Protein AF-A0A1F4TCZ3-F1 (afdb_monomer_lite)

Foldseek 3Di:
DVVVVCVVPVCVVVVVVVVVVVVVVVVVVLLVVLVVLLVVFFPDDDQFKTKGWLVSLVPDDPSSNLSSVQVRQCSNVVHCPQVDPVQSVVLVVCSPPQAWDWDAGPPQWIWIDHNTMIMIGSPPPPLPQQPKDKDWADEQDKDQDPSQRKIKGKYKDDDDDPDDALQKDKFQPVLADPTKMKTWDDPPAWAAFAPHPDIDHPVVVCVVVVPDPSVNRSFIFIDGPPHTQDRGSHTGGNSGDDDVPRRIMMMMGMD

Structure (mmCIF, N/CA/C/O backbone):
data_AF-A0A1F4TCZ3-F1
#
_entry.id   AF-A0A1F4TCZ3-F1
#
loop_
_atom_site.group_PDB
_atom_site.id
_atom_site.type_symbol
_atom_site.label_atom_id
_atom_site.label_alt_id
_atom_site.label_comp_id
_atom_site.label_asym_id
_atom_site.label_entity_id
_atom_site.label_seq_id
_atom_site.pdbx_PDB_ins_code
_atom_site.Cartn_x
_atom_site.Cartn_y
_atom_site.Cartn_z
_atom_site.occupancy
_atom_site.B_iso_or_equiv
_atom_site.auth_seq_id
_atom_site.auth_comp_id
_atom_site.auth_asym_id
_atom_site.auth_atom_id
_atom_site.pdbx_PDB_model_num
ATOM 1 N N . MET A 1 1 ? -12.971 -13.597 46.143 1.00 60.34 1 MET A N 1
ATOM 2 C CA . MET A 1 1 ? -12.362 -12.249 46.050 1.00 60.34 1 MET A CA 1
ATOM 3 C C . MET A 1 1 ? -13.100 -11.175 46.856 1.00 60.34 1 MET A C 1
ATOM 5 O O . MET A 1 1 ? -12.471 -10.591 47.723 1.00 60.34 1 MET A O 1
ATOM 9 N N . ILE A 1 2 ? -14.407 -10.924 46.668 1.00 61.09 2 ILE A N 1
ATOM 10 C CA . ILE A 1 2 ? -15.140 -9.857 47.406 1.00 61.09 2 ILE A CA 1
ATOM 11 C C . ILE A 1 2 ? -15.041 -9.941 48.953 1.00 61.09 2 ILE A C 1
ATOM 13 O O . ILE A 1 2 ? -14.889 -8.894 49.581 1.00 61.09 2 ILE A O 1
ATOM 17 N N . PRO A 1 3 ? -15.073 -11.127 49.600 1.00 62.16 3 PRO A N 1
ATOM 18 C CA . PRO A 1 3 ? -14.931 -11.216 51.059 1.00 62.16 3 PRO A CA 1
ATOM 19 C C . PRO A 1 3 ? -13.553 -10.775 51.577 1.00 62.16 3 PRO A C 1
ATOM 21 O O . PRO A 1 3 ? -13.469 -10.200 52.654 1.00 62.16 3 PRO A O 1
ATOM 24 N N . GLN A 1 4 ? -12.488 -10.997 50.799 1.00 63.00 4 GLN A N 1
ATOM 25 C CA . GLN A 1 4 ? -11.114 -10.639 51.176 1.00 63.00 4 GLN A CA 1
ATOM 26 C C . GLN A 1 4 ? -10.847 -9.132 51.036 1.00 63.00 4 GLN A C 1
ATOM 28 O O . GLN A 1 4 ? -10.070 -8.573 51.799 1.00 63.00 4 GLN A O 1
ATOM 33 N N . LEU A 1 5 ? -11.534 -8.447 50.116 1.00 59.50 5 LEU A N 1
ATOM 34 C CA . LEU A 1 5 ? -11.394 -6.999 49.905 1.00 59.50 5 LEU A CA 1
ATOM 35 C C . LEU A 1 5 ? -12.013 -6.157 51.036 1.00 59.50 5 LEU A C 1
ATOM 37 O O . LEU A 1 5 ? -11.524 -5.070 51.332 1.00 59.50 5 LEU A O 1
ATOM 41 N N . LYS A 1 6 ? -13.036 -6.678 51.728 1.00 58.66 6 LYS A N 1
ATOM 42 C CA . LYS A 1 6 ? -13.630 -6.027 52.912 1.00 58.66 6 LYS A CA 1
ATOM 43 C C . LYS A 1 6 ? -12.669 -5.903 54.100 1.00 58.66 6 LYS A C 1
ATOM 45 O O . LYS A 1 6 ? -12.937 -5.111 54.995 1.00 58.66 6 LYS A O 1
ATOM 50 N N . ILE A 1 7 ? -11.579 -6.674 54.108 1.00 64.62 7 ILE A N 1
ATOM 51 C CA . ILE A 1 7 ? -10.542 -6.626 55.149 1.00 64.62 7 ILE A CA 1
ATOM 52 C C . ILE A 1 7 ? -9.748 -5.308 55.063 1.00 64.62 7 ILE A C 1
ATOM 54 O O . ILE A 1 7 ? -9.279 -4.814 56.081 1.00 64.62 7 ILE A O 1
ATOM 58 N N . TYR A 1 8 ? -9.645 -4.709 53.870 1.00 62.84 8 TYR A N 1
ATOM 59 C CA . TYR A 1 8 ? -8.894 -3.469 53.637 1.00 62.84 8 TYR A CA 1
ATOM 60 C C . TYR A 1 8 ? -9.752 -2.201 53.757 1.00 62.84 8 TYR A C 1
ATOM 62 O O . TYR A 1 8 ? -9.237 -1.153 54.135 1.00 62.84 8 TYR A O 1
ATOM 70 N N . ASN A 1 9 ? -11.051 -2.274 53.441 1.00 69.94 9 ASN A N 1
ATOM 71 C CA . ASN A 1 9 ? -11.993 -1.171 53.635 1.00 69.94 9 ASN A CA 1
ATOM 72 C C . ASN A 1 9 ? -13.436 -1.701 53.732 1.00 69.94 9 ASN A C 1
ATOM 74 O O . ASN A 1 9 ? -13.933 -2.355 52.811 1.00 69.94 9 ASN A O 1
ATOM 78 N N . LEU A 1 10 ? -14.130 -1.392 54.831 1.00 71.50 10 LEU A N 1
ATOM 79 C CA . LEU A 1 10 ? -15.519 -1.816 55.057 1.00 71.50 10 LEU A CA 1
ATOM 80 C C . LEU A 1 10 ? -16.493 -1.212 54.027 1.00 71.50 10 LEU A C 1
ATOM 82 O O . LEU A 1 10 ? -17.471 -1.867 53.660 1.00 71.50 10 LEU A O 1
ATOM 86 N N . ASN A 1 11 ? -16.165 -0.035 53.482 1.00 80.25 11 ASN A N 1
ATOM 87 C CA . ASN A 1 11 ? -16.969 0.705 52.504 1.00 80.25 11 ASN A CA 1
ATOM 88 C C . ASN A 1 11 ? -16.573 0.406 51.050 1.00 80.25 11 ASN A C 1
ATOM 90 O O . ASN A 1 11 ? -17.028 1.080 50.130 1.00 80.25 11 ASN A O 1
ATOM 94 N N . ILE A 1 12 ? -15.745 -0.617 50.799 1.00 82.38 12 ILE A N 1
ATOM 95 C CA . ILE A 1 12 ? -15.217 -0.900 49.455 1.00 82.38 12 ILE A CA 1
ATOM 96 C C . ILE A 1 12 ? -16.312 -1.103 48.401 1.00 82.38 12 ILE A C 1
ATOM 98 O O . ILE A 1 12 ? -16.133 -0.727 47.249 1.00 82.38 12 ILE A O 1
ATOM 102 N N . LYS A 1 13 ? -17.471 -1.648 48.791 1.00 81.69 13 LYS A N 1
ATOM 103 C CA . LYS A 1 13 ? -18.620 -1.798 47.885 1.00 81.69 13 LYS A CA 1
ATOM 104 C C . LYS A 1 13 ? -19.179 -0.451 47.432 1.00 81.69 13 LYS A C 1
ATOM 106 O O . LYS A 1 13 ? -19.519 -0.309 46.265 1.00 81.69 13 LYS A O 1
ATOM 111 N N . GLU A 1 14 ? -19.277 0.504 48.348 1.00 84.19 14 GLU A N 1
ATOM 112 C CA . GLU A 1 14 ? -19.827 1.831 48.083 1.00 84.19 14 GLU A CA 1
ATOM 113 C C . GLU A 1 14 ? -18.852 2.672 47.257 1.00 84.19 14 GLU A C 1
ATOM 115 O O . GLU A 1 14 ? -19.263 3.276 46.276 1.00 84.19 14 GLU A O 1
ATOM 120 N N . ILE A 1 15 ? -17.549 2.595 47.553 1.00 85.06 15 ILE A N 1
ATOM 121 C CA . ILE A 1 15 ? -16.495 3.243 46.752 1.00 85.06 15 ILE A CA 1
ATOM 122 C C . ILE A 1 15 ? -16.477 2.692 45.322 1.00 85.06 15 ILE A C 1
ATOM 124 O O . ILE A 1 15 ? -16.396 3.458 44.363 1.00 85.06 15 ILE A O 1
ATOM 128 N N . ILE A 1 16 ? -16.574 1.367 45.161 1.00 88.56 16 ILE A N 1
ATOM 129 C CA . ILE A 1 16 ? -16.667 0.740 43.837 1.00 88.56 16 ILE A CA 1
ATOM 130 C C . ILE A 1 16 ? -17.931 1.216 43.118 1.00 88.56 16 ILE A C 1
ATOM 132 O O . ILE A 1 16 ? -17.845 1.584 41.953 1.00 88.56 16 ILE A O 1
ATOM 136 N N . LEU A 1 17 ? -19.084 1.250 43.795 1.00 86.81 17 LEU A N 1
ATOM 137 C CA . LEU A 1 17 ? -20.334 1.709 43.188 1.00 86.81 17 LEU A CA 1
ATOM 138 C C . LEU A 1 17 ? -20.254 3.179 42.752 1.00 86.81 17 LEU A C 1
ATOM 140 O O . LEU A 1 17 ? -20.606 3.487 41.620 1.00 86.81 17 LEU A O 1
ATOM 144 N N . GLN A 1 18 ? -19.742 4.067 43.606 1.00 88.44 18 GLN A N 1
ATOM 145 C CA . GLN A 1 18 ? -19.538 5.482 43.281 1.00 88.44 18 GLN A CA 1
ATOM 146 C C . GLN A 1 18 ? -18.582 5.658 42.100 1.00 88.44 18 GLN A C 1
ATOM 148 O O . GLN A 1 18 ? -18.850 6.445 41.198 1.00 88.44 18 GLN A O 1
ATOM 153 N N . THR A 1 19 ? -17.500 4.879 42.067 1.00 90.69 19 THR A N 1
ATOM 154 C CA . THR A 1 19 ? -16.533 4.906 40.964 1.00 90.69 19 THR A CA 1
ATOM 155 C C . THR A 1 19 ? -17.164 4.402 39.667 1.00 90.69 19 THR A C 1
ATOM 157 O O . THR A 1 19 ? -16.940 4.990 38.617 1.00 90.69 19 THR A O 1
ATOM 160 N N . ILE A 1 20 ? -17.985 3.347 39.722 1.00 91.00 20 ILE A N 1
ATOM 161 C CA . ILE A 1 20 ? -18.741 2.864 38.559 1.00 91.00 20 ILE A CA 1
ATOM 162 C C . ILE A 1 20 ? -19.677 3.958 38.045 1.00 91.00 20 ILE A C 1
ATOM 164 O O . ILE A 1 20 ? -19.702 4.189 36.841 1.00 91.00 20 ILE A O 1
ATOM 168 N N . LEU A 1 21 ? -20.417 4.637 38.927 1.00 89.31 21 LEU A N 1
ATOM 169 C CA . LEU A 1 21 ? -21.339 5.708 38.537 1.00 89.31 21 LEU A CA 1
ATOM 170 C C . LEU A 1 21 ? -20.598 6.864 37.852 1.00 89.31 21 LEU A C 1
ATOM 172 O O . LEU A 1 21 ? -20.939 7.199 36.722 1.00 89.31 21 LEU A O 1
ATOM 176 N N . LEU A 1 22 ? -19.531 7.377 38.474 1.00 90.44 22 LEU A N 1
ATOM 177 C CA . LEU A 1 22 ? -18.698 8.445 37.906 1.00 90.44 22 LEU A CA 1
ATOM 178 C C . LEU A 1 22 ? -18.124 8.056 36.535 1.00 90.44 22 LEU A C 1
ATOM 180 O O . LEU A 1 22 ? -18.284 8.782 35.561 1.00 90.44 22 LEU A O 1
ATOM 184 N N . LEU A 1 23 ? -17.526 6.865 36.427 1.00 91.44 23 LEU A N 1
ATOM 185 C CA . LEU A 1 23 ? -16.961 6.388 35.161 1.00 91.44 23 LEU A CA 1
ATOM 186 C C . LEU A 1 23 ? -18.026 6.143 34.087 1.00 91.44 23 LEU A C 1
ATOM 188 O O . LEU A 1 23 ? -17.718 6.209 32.899 1.00 91.44 23 LEU A O 1
ATOM 192 N N . THR A 1 24 ? -19.258 5.816 34.481 1.00 88.81 24 THR A N 1
ATOM 193 C CA . THR A 1 24 ? -20.367 5.631 33.538 1.00 88.81 24 THR A CA 1
ATOM 194 C C . THR A 1 24 ? -20.798 6.972 32.953 1.00 88.81 24 THR A C 1
ATOM 196 O O . THR A 1 24 ? -20.963 7.067 31.740 1.00 88.81 24 THR A O 1
ATOM 199 N N . GLU A 1 25 ? -20.928 8.008 33.785 1.00 89.25 25 GLU A N 1
ATOM 200 C CA . GLU A 1 25 ? -21.251 9.370 33.339 1.00 89.25 25 GLU A CA 1
ATOM 201 C C . GLU A 1 25 ? -20.161 9.934 32.416 1.00 89.25 25 GLU A C 1
ATOM 203 O O . GLU A 1 25 ? -20.464 10.400 31.314 1.00 89.25 25 GLU A O 1
ATOM 208 N N . ASP A 1 26 ? -18.891 9.800 32.811 1.00 91.25 26 ASP A N 1
ATOM 209 C CA . ASP A 1 26 ? -17.745 10.238 32.007 1.00 91.25 26 ASP A CA 1
ATOM 210 C C . ASP A 1 26 ? -17.677 9.504 30.658 1.00 91.25 26 ASP A C 1
ATOM 212 O O . ASP A 1 26 ? -17.454 10.120 29.611 1.00 91.25 26 ASP A O 1
ATOM 216 N N . ASN A 1 27 ? -17.895 8.182 30.653 1.00 88.75 27 ASN A N 1
ATOM 217 C CA . ASN A 1 27 ? -17.901 7.405 29.414 1.00 88.75 27 ASN A CA 1
ATOM 218 C C . ASN A 1 27 ? -19.043 7.822 28.490 1.00 88.75 27 ASN A C 1
ATOM 220 O O . ASN A 1 27 ? -18.803 7.978 27.296 1.00 88.75 27 ASN A O 1
ATOM 224 N N . LEU A 1 28 ? -20.249 8.046 29.019 1.00 89.81 28 LEU A N 1
ATOM 225 C CA . LEU A 1 28 ? -21.394 8.459 28.209 1.00 89.81 28 LEU A CA 1
ATOM 226 C C . LEU A 1 28 ? -21.129 9.802 27.517 1.00 89.81 28 LEU A C 1
ATOM 228 O O . LEU A 1 28 ? -21.457 9.989 26.345 1.00 89.81 28 LEU A O 1
ATOM 232 N N . TYR A 1 29 ? -20.496 10.740 28.224 1.00 91.62 29 TYR A N 1
ATOM 233 C CA . TYR A 1 29 ? -20.083 12.011 27.640 1.00 91.62 29 TYR A CA 1
ATOM 234 C C . TYR A 1 29 ? -19.089 11.818 26.482 1.00 91.62 29 TYR A C 1
ATOM 236 O O . TYR A 1 29 ? -19.276 12.390 25.404 1.00 91.62 29 TYR A O 1
ATOM 244 N N . LEU A 1 30 ? -18.064 10.980 26.673 1.00 91.88 30 LEU A N 1
ATOM 245 C CA . LEU A 1 30 ? -17.070 10.680 25.637 1.00 91.88 30 LEU A CA 1
ATOM 246 C C . LEU A 1 30 ? -17.676 9.942 24.436 1.00 91.88 30 LEU A C 1
ATOM 248 O O . LEU A 1 30 ? -17.313 10.241 23.299 1.00 91.88 30 LEU A O 1
ATOM 252 N N . GLU A 1 31 ? -18.610 9.019 24.666 1.00 89.81 31 GLU A N 1
ATOM 253 C CA . GLU A 1 31 ? -19.338 8.308 23.610 1.00 89.81 31 GLU A CA 1
ATOM 254 C C . GLU A 1 31 ? -20.180 9.266 22.765 1.00 89.81 31 GLU A C 1
ATOM 256 O O . GLU A 1 31 ? -20.140 9.195 21.537 1.00 89.81 31 GLU A O 1
ATOM 261 N N . ASN A 1 32 ? -20.867 10.224 23.393 1.00 92.50 32 ASN A N 1
ATOM 262 C CA . ASN A 1 32 ? -21.643 11.235 22.675 1.00 92.50 32 ASN A CA 1
ATOM 263 C C . ASN A 1 32 ? -20.751 12.140 21.814 1.00 92.50 32 ASN A C 1
ATOM 265 O O . ASN A 1 32 ? -21.035 12.349 20.633 1.00 92.50 32 ASN A O 1
ATOM 269 N N . GLN A 1 33 ? -19.633 12.628 22.363 1.00 93.69 33 GLN A N 1
ATOM 270 C CA . GLN A 1 33 ? -18.669 13.405 21.577 1.00 93.69 33 GLN A CA 1
ATOM 271 C C . GLN A 1 33 ? -18.083 12.596 20.418 1.00 93.69 33 GLN A C 1
ATOM 273 O O . GLN A 1 33 ? -17.910 13.111 19.309 1.00 93.69 33 GLN A O 1
ATOM 278 N N . ALA A 1 34 ? -17.777 11.322 20.662 1.00 92.88 34 ALA A N 1
ATOM 279 C CA . ALA A 1 34 ? -17.266 10.436 19.635 1.00 92.88 34 ALA A CA 1
ATOM 280 C C . ALA A 1 34 ? -18.295 10.191 18.535 1.00 92.88 34 ALA A C 1
ATOM 282 O O . ALA A 1 34 ? -17.911 10.229 17.374 1.00 92.88 34 ALA A O 1
ATOM 283 N N . ALA A 1 35 ? -19.580 10.042 18.859 1.00 93.56 35 ALA A N 1
ATOM 284 C CA . ALA A 1 35 ? -20.638 9.888 17.867 1.00 93.56 35 ALA A CA 1
ATOM 285 C C . ALA A 1 35 ? -20.770 11.122 16.958 1.00 93.56 35 ALA A C 1
ATOM 287 O O . ALA A 1 35 ? -20.925 10.995 15.740 1.00 93.56 35 ALA A O 1
ATOM 288 N N . GLU A 1 36 ? -20.645 12.330 17.512 1.00 94.56 36 GLU A N 1
ATOM 289 C CA . GLU A 1 36 ? -20.606 13.555 16.707 1.00 94.56 36 GLU A CA 1
ATOM 290 C C . GLU A 1 36 ? -19.371 13.618 15.803 1.00 94.56 36 GLU A C 1
ATOM 292 O O . GLU A 1 36 ? -19.469 13.990 14.630 1.00 94.56 36 GLU A O 1
ATOM 297 N N . ALA A 1 37 ? -18.201 13.261 16.336 1.00 95.06 37 ALA A N 1
ATOM 298 C CA . ALA A 1 37 ? -16.959 13.221 15.575 1.00 95.06 37 ALA A CA 1
ATOM 299 C C . ALA A 1 37 ? -17.000 12.143 14.481 1.00 95.06 37 ALA A C 1
ATOM 301 O O . ALA A 1 37 ? -16.573 12.395 13.355 1.00 95.06 37 ALA A O 1
ATOM 302 N N . PHE A 1 38 ? -17.582 10.983 14.783 1.00 95.25 38 PHE A N 1
ATOM 303 C CA . PHE A 1 38 ? -17.768 9.854 13.881 1.00 95.25 38 PHE A CA 1
ATOM 304 C C . PHE A 1 38 ? -18.497 10.291 12.609 1.00 95.25 38 PHE A C 1
ATOM 306 O O . PHE A 1 38 ? -17.986 10.123 11.503 1.00 95.25 38 PHE A O 1
ATOM 313 N N . ASN A 1 39 ? -19.624 10.987 12.762 1.00 93.81 39 ASN A N 1
ATOM 314 C CA . ASN A 1 39 ? -20.395 11.509 11.632 1.00 93.81 39 ASN A CA 1
ATOM 315 C C . ASN A 1 39 ? -19.614 12.515 10.765 1.00 93.81 39 ASN A C 1
ATOM 317 O O . ASN A 1 39 ? -19.909 12.660 9.582 1.00 93.81 39 ASN A O 1
ATOM 321 N N . LYS A 1 40 ? -18.620 13.214 11.329 1.00 93.62 40 LYS A N 1
ATOM 322 C CA . LYS A 1 40 ? -17.782 14.179 10.595 1.00 93.62 40 LYS A CA 1
ATOM 323 C C . LYS A 1 40 ? -16.635 13.507 9.834 1.00 93.62 40 LYS A C 1
ATOM 325 O O . LYS A 1 40 ? -16.214 14.029 8.796 1.00 93.62 40 LYS A O 1
ATOM 330 N N . VAL A 1 41 ? -16.103 12.398 10.356 1.00 95.75 41 VAL A N 1
ATOM 331 C CA . VAL A 1 41 ? -14.959 11.684 9.760 1.00 95.75 41 VAL A CA 1
ATOM 332 C C . VAL A 1 41 ? -15.368 10.616 8.754 1.00 95.75 41 VAL A C 1
ATOM 334 O O . VAL A 1 41 ? -14.580 10.313 7.861 1.00 95.75 41 VAL A O 1
ATOM 337 N N . VAL A 1 42 ? -16.563 10.036 8.888 1.00 95.81 42 VAL A N 1
ATOM 338 C CA . VAL A 1 42 ? -17.045 8.990 7.982 1.00 95.81 42 VAL A CA 1
ATOM 339 C C . VAL A 1 42 ? -17.341 9.585 6.610 1.00 95.81 42 VAL A C 1
ATOM 341 O O . VAL A 1 42 ? -18.172 10.478 6.466 1.00 95.81 42 VAL A O 1
ATOM 344 N N . SER A 1 43 ? -16.672 9.058 5.587 1.00 91.31 43 SER A N 1
ATOM 345 C CA . SER A 1 43 ? -16.918 9.408 4.186 1.00 91.31 43 SER A CA 1
ATOM 346 C C . SER A 1 43 ? -17.928 8.472 3.530 1.00 91.31 43 SER A C 1
ATOM 348 O O . SER A 1 43 ? -18.697 8.892 2.666 1.00 91.31 43 SER A O 1
ATOM 350 N N . ARG A 1 44 ? -17.947 7.198 3.934 1.00 89.44 44 ARG A N 1
ATOM 351 C CA . ARG A 1 44 ? -18.885 6.192 3.429 1.00 89.44 44 ARG A CA 1
ATOM 352 C C . ARG A 1 44 ? -19.156 5.138 4.492 1.00 89.44 44 ARG A C 1
ATOM 354 O O . ARG A 1 44 ? -18.236 4.654 5.138 1.00 89.44 44 ARG A O 1
ATOM 361 N N . GLN A 1 45 ? -20.412 4.723 4.613 1.00 90.38 45 GLN A N 1
ATOM 362 C CA . GLN A 1 45 ? -20.796 3.624 5.493 1.00 90.38 45 GLN A CA 1
ATOM 363 C C . GLN A 1 45 ? -21.922 2.782 4.893 1.00 90.38 45 GLN A C 1
ATOM 365 O O . GLN A 1 45 ? -22.815 3.301 4.223 1.00 90.38 45 GLN A O 1
ATOM 370 N N . ASP A 1 46 ? -21.864 1.481 5.145 1.00 89.12 46 ASP A N 1
ATOM 371 C CA . ASP A 1 46 ? -22.915 0.503 4.895 1.00 89.12 46 ASP A CA 1
ATOM 372 C C . ASP A 1 46 ? -22.897 -0.575 5.995 1.00 89.12 46 ASP A C 1
ATOM 374 O O . ASP A 1 46 ? -22.098 -0.522 6.927 1.00 89.12 46 ASP A O 1
ATOM 378 N N . SER A 1 47 ? -23.789 -1.564 5.903 1.00 85.31 47 SER A N 1
ATOM 379 C CA . SER A 1 47 ? -23.920 -2.624 6.919 1.00 85.31 47 SER A CA 1
ATOM 380 C C . SER A 1 47 ? -22.679 -3.509 7.113 1.00 85.31 47 SER A C 1
ATOM 382 O O . SER A 1 47 ? -22.639 -4.293 8.055 1.00 85.31 47 SER A O 1
ATOM 384 N N . GLN A 1 48 ? -21.702 -3.461 6.205 1.00 86.88 48 GLN A N 1
ATOM 385 C CA . GLN A 1 48 ? -20.513 -4.316 6.228 1.00 86.88 48 GLN A CA 1
ATOM 386 C C . GLN A 1 48 ? -19.210 -3.516 6.261 1.00 86.88 48 GLN A C 1
ATOM 388 O O . GLN A 1 48 ? -18.146 -4.119 6.416 1.00 86.88 48 GLN A O 1
ATOM 393 N N . THR A 1 49 ? -19.268 -2.198 6.062 1.00 92.19 49 THR A N 1
ATOM 394 C CA . THR A 1 49 ? -18.092 -1.354 5.864 1.00 92.19 49 THR A CA 1
ATOM 395 C C . THR A 1 49 ? -18.310 0.054 6.398 1.00 92.19 49 THR A C 1
ATOM 397 O O . THR A 1 49 ? -19.292 0.707 6.060 1.00 92.19 49 THR A O 1
ATOM 400 N N . VAL A 1 50 ? -17.325 0.556 7.137 1.00 95.50 50 VAL A N 1
ATOM 401 C CA . VAL A 1 50 ? -17.202 1.961 7.535 1.00 95.50 50 VAL A CA 1
ATOM 402 C C . VAL A 1 50 ? -15.874 2.492 7.004 1.00 95.50 50 VAL A C 1
ATOM 404 O O . VAL A 1 50 ? -14.819 1.919 7.264 1.00 95.50 50 VAL A O 1
ATOM 407 N N . GLU A 1 51 ? -15.918 3.576 6.240 1.00 94.38 51 GLU A N 1
ATOM 408 C CA . GLU A 1 51 ? -14.764 4.256 5.657 1.00 94.38 51 GLU A CA 1
ATOM 409 C C . GLU A 1 51 ? -14.687 5.682 6.196 1.00 94.38 51 GLU A C 1
ATOM 411 O O . GLU A 1 51 ? -15.661 6.435 6.164 1.00 94.38 51 GLU A O 1
ATOM 416 N N . MET A 1 52 ? -13.517 6.035 6.716 1.00 95.75 52 MET A N 1
ATOM 417 C CA . MET A 1 52 ? -13.239 7.291 7.397 1.00 95.75 52 MET A CA 1
ATOM 418 C C . MET A 1 52 ? -12.089 8.016 6.708 1.00 95.75 52 MET A C 1
ATOM 420 O O . MET A 1 52 ? -11.123 7.397 6.259 1.00 95.75 52 MET A O 1
ATOM 424 N N . GLU A 1 53 ? -12.168 9.341 6.658 1.00 94.56 53 GLU A N 1
ATOM 425 C CA . GLU A 1 53 ? -11.081 10.190 6.177 1.00 94.56 53 GLU A CA 1
ATOM 426 C C . GLU A 1 53 ? -9.971 10.267 7.225 1.00 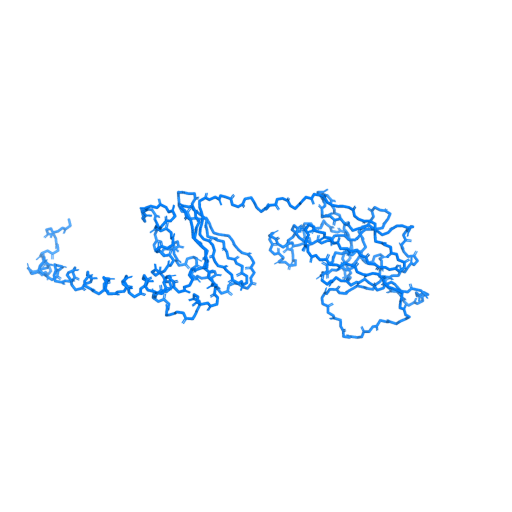94.56 53 GLU A C 1
ATOM 428 O O . GLU A 1 53 ? -10.164 10.800 8.322 1.00 94.56 53 GLU A O 1
ATOM 433 N N . LEU A 1 54 ? -8.782 9.774 6.873 1.00 91.75 54 LEU A N 1
ATOM 434 C CA . LEU A 1 54 ? -7.657 9.679 7.799 1.00 91.75 54 LEU A CA 1
ATOM 435 C C . LEU A 1 54 ? -7.196 11.061 8.275 1.00 91.75 54 LEU A C 1
ATOM 437 O O . LEU A 1 54 ? -6.881 11.231 9.448 1.00 91.75 54 LEU A O 1
ATOM 441 N N . GLY A 1 55 ? -7.218 12.067 7.394 1.00 90.94 55 GLY A N 1
ATOM 442 C CA . GLY A 1 55 ? -6.863 13.445 7.748 1.00 90.94 55 GLY A CA 1
ATOM 443 C C . GLY A 1 55 ? -7.775 14.035 8.828 1.00 90.94 55 GLY A C 1
ATOM 444 O O . GLY A 1 55 ? -7.287 14.633 9.785 1.00 90.94 55 GLY A O 1
ATOM 445 N N . LYS A 1 56 ? -9.092 13.809 8.724 1.00 94.56 56 LYS A N 1
ATOM 446 C CA . LYS A 1 56 ? -10.051 14.265 9.739 1.00 94.56 56 LYS A CA 1
ATOM 447 C C . LYS A 1 56 ? -9.916 13.458 11.026 1.00 94.56 56 LYS A C 1
ATOM 449 O O . LYS A 1 56 ? -9.913 14.047 12.101 1.00 94.56 56 LYS A O 1
ATOM 454 N N . LEU A 1 57 ? -9.741 12.139 10.928 1.00 94.25 57 LEU A N 1
ATOM 455 C CA . LEU A 1 57 ? -9.551 11.267 12.088 1.00 94.25 57 LEU A CA 1
ATOM 456 C C . LEU A 1 57 ? -8.311 11.663 12.904 1.00 94.25 57 LEU A C 1
ATOM 458 O O . LEU A 1 57 ? -8.413 11.824 14.115 1.00 94.25 57 LEU A O 1
ATOM 462 N N . ARG A 1 58 ? -7.170 11.903 12.244 1.00 92.88 58 ARG A N 1
ATOM 463 C CA . ARG A 1 58 ? -5.921 12.335 12.898 1.00 92.88 58 ARG A CA 1
ATOM 464 C C . ARG A 1 58 ? -6.032 13.703 13.576 1.00 92.88 58 ARG A C 1
ATOM 466 O O . ARG A 1 58 ? -5.296 13.967 14.517 1.00 92.88 58 ARG A O 1
ATOM 473 N N . SER A 1 59 ? -6.942 14.564 13.115 1.00 93.31 59 SER A N 1
ATOM 474 C CA . SER A 1 59 ? -7.179 15.877 13.731 1.00 93.31 59 SER A CA 1
ATOM 475 C C . SER A 1 59 ? -7.949 15.810 15.056 1.00 93.31 59 SER A C 1
ATOM 477 O O . SER A 1 59 ? -7.999 16.801 15.781 1.00 93.31 59 SER A O 1
ATOM 479 N N . LEU A 1 60 ? -8.556 14.661 15.373 1.00 94.56 60 LEU A N 1
ATOM 480 C CA . LEU A 1 60 ? -9.270 14.453 16.629 1.00 94.56 60 LEU A CA 1
ATOM 481 C C . LEU A 1 60 ? -8.300 14.162 17.778 1.00 94.56 60 LEU A C 1
ATOM 483 O O . LEU A 1 60 ? -7.242 13.568 17.579 1.00 94.56 60 LEU A O 1
ATOM 487 N N . GLU A 1 61 ? -8.725 14.496 18.995 1.00 93.94 61 GLU A N 1
ATOM 488 C CA . GLU A 1 61 ? -8.080 14.085 20.247 1.00 93.94 61 GLU A CA 1
ATOM 489 C C . GLU A 1 61 ? -7.869 12.554 20.296 1.00 93.94 61 GLU A C 1
ATOM 491 O O . GLU A 1 61 ? -8.796 11.813 19.947 1.00 93.94 61 GLU A O 1
ATOM 496 N N . PRO A 1 62 ? -6.721 12.040 20.788 1.00 91.31 62 PRO A N 1
ATOM 497 C CA . PRO A 1 62 ? -6.430 10.600 20.819 1.00 91.31 62 PRO A CA 1
ATOM 498 C C . PRO A 1 62 ? -7.508 9.763 21.521 1.00 91.31 62 PRO A C 1
ATOM 500 O O . PRO A 1 62 ? -7.849 8.659 21.087 1.00 91.31 62 PRO A O 1
ATOM 503 N N . THR A 1 63 ? -8.098 10.306 22.590 1.00 91.25 63 THR A N 1
ATOM 504 C CA . THR A 1 63 ? -9.215 9.665 23.294 1.00 91.25 63 THR A CA 1
ATOM 505 C C . THR A 1 63 ? -10.420 9.500 22.372 1.00 91.25 63 THR A C 1
ATOM 507 O O . THR A 1 63 ? -10.992 8.415 22.307 1.00 91.25 63 THR A O 1
ATOM 510 N N . ILE A 1 64 ? -10.773 10.534 21.607 1.00 94.75 64 ILE A N 1
ATOM 511 C CA . ILE A 1 64 ? -11.906 10.499 20.677 1.00 94.75 64 ILE A CA 1
ATOM 512 C C . ILE A 1 64 ? -11.612 9.573 19.494 1.00 94.75 64 ILE A C 1
ATOM 514 O O . ILE A 1 64 ? -12.483 8.792 19.122 1.00 94.75 64 ILE A O 1
ATOM 518 N N . GLN A 1 65 ? -10.383 9.562 18.963 1.00 95.06 65 GLN A N 1
ATOM 519 C CA . GLN A 1 65 ? -9.972 8.608 17.922 1.00 95.06 65 GLN A CA 1
ATOM 520 C C . GLN A 1 65 ? -10.253 7.159 18.344 1.00 95.06 65 GLN A C 1
ATOM 522 O O . GLN A 1 65 ? -10.826 6.383 17.578 1.00 95.06 65 GLN A O 1
ATOM 527 N N . ARG A 1 66 ? -9.914 6.799 19.592 1.00 94.44 66 ARG A N 1
ATOM 528 C CA . ARG A 1 66 ? -10.177 5.465 20.154 1.00 94.44 66 ARG A CA 1
ATOM 529 C C . ARG A 1 66 ? -11.665 5.119 20.138 1.00 94.44 66 ARG A C 1
ATOM 531 O O . ARG A 1 66 ? -12.022 4.004 19.760 1.00 94.44 66 ARG A O 1
ATOM 538 N N . PHE A 1 67 ? -12.523 6.038 20.578 1.00 94.31 67 PHE A N 1
ATOM 539 C CA . PHE A 1 67 ? -13.969 5.810 20.599 1.00 94.31 67 PHE A CA 1
ATOM 540 C C . PHE A 1 67 ? -14.556 5.732 19.188 1.00 94.31 67 PHE A C 1
ATOM 542 O O . PHE A 1 67 ? -15.333 4.824 18.917 1.00 94.31 67 PHE A O 1
ATOM 549 N N . VAL A 1 68 ? -14.113 6.589 18.268 1.00 96.38 68 VAL A N 1
ATOM 550 C CA . VAL A 1 68 ? -14.525 6.568 16.857 1.00 96.38 68 VAL A CA 1
ATOM 551 C C . VAL A 1 68 ? -14.167 5.235 16.189 1.00 96.38 68 VAL A C 1
ATOM 553 O O . VAL A 1 68 ? -15.004 4.641 15.513 1.00 96.38 68 VAL A O 1
ATOM 556 N N . ILE A 1 69 ? -12.959 4.706 16.417 1.00 95.62 69 ILE A N 1
ATOM 557 C CA . ILE A 1 69 ? -12.558 3.391 15.885 1.00 95.62 69 ILE A CA 1
ATOM 558 C C . ILE A 1 69 ? -13.398 2.271 16.504 1.00 95.62 69 ILE A C 1
ATOM 560 O O . ILE A 1 69 ? -13.836 1.373 15.785 1.00 95.62 69 ILE A O 1
ATOM 564 N N . ARG A 1 70 ? -13.652 2.311 17.820 1.00 95.00 70 ARG A N 1
ATOM 565 C CA . ARG A 1 70 ? -14.540 1.336 18.476 1.00 95.00 70 ARG A CA 1
ATOM 566 C C . ARG A 1 70 ? -15.940 1.378 17.875 1.00 95.00 70 ARG A C 1
ATOM 568 O O . ARG A 1 70 ? -16.453 0.325 17.523 1.00 95.00 70 ARG A O 1
ATOM 575 N N . GLN A 1 71 ? -16.505 2.565 17.685 1.00 94.31 71 GLN A N 1
ATOM 576 C CA . GLN A 1 71 ? -17.814 2.746 17.066 1.00 94.31 71 GLN A CA 1
ATOM 577 C C . GLN A 1 71 ? -17.843 2.210 15.625 1.00 94.31 71 GLN A C 1
ATOM 579 O O . GLN A 1 71 ? -18.793 1.529 15.250 1.00 94.31 71 GLN A O 1
ATOM 584 N N . ALA A 1 72 ? -16.779 2.416 14.835 1.00 95.31 72 ALA A N 1
ATOM 585 C CA . ALA A 1 72 ? -16.659 1.834 13.493 1.00 95.31 72 ALA A CA 1
ATOM 586 C C . ALA A 1 72 ? -16.680 0.298 13.529 1.00 95.31 72 ALA A C 1
ATOM 588 O O . ALA A 1 72 ? -17.367 -0.344 12.733 1.00 95.31 72 ALA A O 1
ATOM 589 N N . VAL A 1 73 ? -15.924 -0.299 14.457 1.00 95.00 73 VAL A N 1
ATOM 590 C CA . VAL A 1 73 ? -15.878 -1.755 14.643 1.00 95.00 73 VAL A CA 1
ATOM 591 C C . VAL A 1 73 ? -17.233 -2.279 15.096 1.00 95.00 73 VAL A C 1
ATOM 593 O O . VAL A 1 73 ? -17.705 -3.258 14.530 1.00 95.00 73 VAL A O 1
ATOM 596 N N . GLU A 1 74 ? -17.879 -1.625 16.056 1.00 93.81 74 GLU A N 1
ATOM 597 C CA . GLU A 1 74 ? -19.199 -2.004 16.557 1.00 93.81 74 GLU A CA 1
ATOM 598 C C . GLU A 1 74 ? -20.272 -1.912 15.473 1.00 93.81 74 GLU A C 1
ATOM 600 O O . GLU A 1 74 ? -21.075 -2.824 15.340 1.00 93.81 74 GLU A O 1
ATOM 605 N N . GLN A 1 75 ? -20.255 -0.881 14.630 1.00 92.50 75 GLN A N 1
ATOM 606 C CA . GLN A 1 75 ? -21.217 -0.749 13.538 1.00 92.50 75 GLN A CA 1
ATOM 607 C C . GLN A 1 75 ? -21.082 -1.873 12.500 1.00 92.50 75 GLN A C 1
ATOM 609 O O . GLN A 1 75 ? -22.080 -2.362 11.974 1.00 92.50 75 GLN A O 1
ATOM 614 N N . VAL A 1 76 ? -19.851 -2.301 12.210 1.00 92.94 76 VAL A N 1
ATOM 615 C CA . VAL A 1 76 ? -19.578 -3.373 11.243 1.00 92.94 76 VAL A CA 1
ATOM 616 C C . VAL A 1 76 ? -19.782 -4.761 11.866 1.00 92.94 76 VAL A C 1
ATOM 618 O O . VAL A 1 76 ? -20.272 -5.680 11.207 1.00 92.94 76 VAL A O 1
ATOM 621 N N . LYS A 1 77 ? -19.397 -4.941 13.133 1.00 92.25 77 LYS A N 1
ATOM 622 C CA . LYS A 1 77 ? -19.461 -6.216 13.858 1.00 92.25 77 LYS A CA 1
ATOM 623 C C . LYS A 1 77 ? -20.836 -6.476 14.491 1.00 92.25 77 LYS A C 1
ATOM 625 O O . LYS A 1 77 ? -21.249 -7.626 14.615 1.00 92.25 77 LYS A O 1
ATOM 630 N N . GLY A 1 78 ? -21.556 -5.427 14.856 1.00 91.12 78 GLY A N 1
ATOM 631 C CA . GLY A 1 78 ? -22.788 -5.459 15.643 1.00 91.12 78 GLY A CA 1
ATOM 632 C C . GLY A 1 78 ? -22.567 -5.449 17.161 1.00 91.12 78 GLY A C 1
ATOM 633 O O . GLY A 1 78 ? -23.522 -5.230 17.896 1.00 91.12 78 GLY A O 1
ATOM 634 N N . ASP A 1 79 ? -21.338 -5.681 17.633 1.00 91.50 79 ASP A N 1
ATOM 635 C CA . ASP A 1 79 ? -20.959 -5.641 19.048 1.00 91.50 79 ASP A CA 1
ATOM 636 C C . ASP A 1 79 ? -19.430 -5.483 19.199 1.00 91.50 79 ASP A C 1
ATOM 638 O O . ASP A 1 79 ? -18.685 -5.544 18.218 1.00 91.50 79 ASP A O 1
ATOM 642 N N . LEU A 1 80 ? -18.947 -5.322 20.435 1.00 90.31 80 LEU A N 1
ATOM 643 C CA . LEU A 1 80 ? -17.516 -5.226 20.769 1.00 90.31 80 LEU A CA 1
ATOM 644 C C . LEU A 1 80 ? -16.968 -6.447 21.525 1.00 90.31 80 LEU A C 1
ATOM 646 O O . LEU A 1 80 ? -15.881 -6.392 22.106 1.00 90.31 80 LEU A O 1
ATOM 650 N N . THR A 1 81 ? -17.683 -7.572 21.525 1.00 90.31 81 THR A N 1
ATOM 651 C CA . THR A 1 81 ? -17.190 -8.811 22.142 1.00 90.31 81 THR A CA 1
ATOM 652 C C . THR A 1 81 ? -15.883 -9.249 21.474 1.00 90.31 81 THR A C 1
ATOM 654 O O . THR A 1 81 ? -15.699 -9.056 20.274 1.00 90.31 81 THR A O 1
ATOM 657 N N . GLN A 1 82 ? -14.934 -9.776 22.257 1.00 88.75 82 GLN A N 1
ATOM 658 C CA . GLN A 1 82 ? -13.564 -10.129 21.826 1.00 88.75 82 GLN A CA 1
ATOM 659 C C . GLN A 1 82 ? -12.687 -8.958 21.333 1.00 88.75 82 GLN A C 1
ATOM 661 O O . GLN A 1 82 ? -11.478 -9.125 21.162 1.00 88.75 82 GLN A O 1
ATOM 666 N N . ILE A 1 83 ? -13.225 -7.745 21.179 1.00 91.94 83 ILE A N 1
ATOM 667 C CA . ILE A 1 83 ? -12.445 -6.560 20.819 1.00 91.94 83 ILE A CA 1
ATOM 668 C C . ILE A 1 83 ? -11.772 -5.990 22.073 1.00 91.94 83 ILE A C 1
ATOM 670 O O . ILE A 1 83 ? -12.334 -5.191 22.822 1.00 91.94 83 ILE A O 1
ATOM 674 N N . SER A 1 84 ? -10.538 -6.434 22.311 1.00 90.81 84 SER A N 1
ATOM 675 C CA . SER A 1 84 ? -9.693 -5.935 23.394 1.00 90.81 84 SER A CA 1
ATOM 676 C C . SER A 1 84 ? -9.191 -4.503 23.155 1.00 90.81 84 SER A C 1
ATOM 678 O O . SER A 1 84 ? -9.176 -3.990 22.035 1.00 90.81 84 SER A O 1
ATOM 680 N N . PHE A 1 85 ? -8.710 -3.874 24.229 1.00 86.62 85 PHE A N 1
ATOM 681 C CA . PHE A 1 85 ? -7.997 -2.597 24.171 1.00 86.62 85 PHE A CA 1
ATOM 682 C C . PHE A 1 85 ? -6.771 -2.652 23.247 1.00 86.62 85 PHE A C 1
ATOM 684 O O . PHE A 1 85 ? -6.541 -1.709 22.493 1.00 86.62 85 PHE A O 1
ATOM 691 N N . GLY A 1 86 ? -6.032 -3.769 23.264 1.00 89.62 86 GLY A N 1
ATOM 692 C CA . GLY A 1 86 ? -4.853 -3.972 22.420 1.00 89.62 86 GLY A CA 1
ATOM 693 C C . GLY A 1 86 ? -5.185 -3.849 20.936 1.00 89.62 86 GLY A C 1
ATOM 694 O O . GLY A 1 86 ? -4.535 -3.087 20.236 1.00 89.62 86 GLY A O 1
ATOM 695 N N . HIS A 1 87 ? -6.281 -4.470 20.490 1.00 93.06 87 HIS A N 1
ATOM 696 C CA . HIS A 1 87 ? -6.690 -4.419 19.085 1.00 93.06 87 HIS A CA 1
ATOM 697 C C . HIS A 1 87 ? -6.973 -2.990 18.596 1.00 93.06 87 HIS A C 1
ATOM 699 O O . HIS A 1 87 ? -6.601 -2.626 17.485 1.00 93.06 87 HIS A O 1
ATOM 705 N N . ILE A 1 88 ? -7.621 -2.160 19.421 1.00 93.94 88 ILE A N 1
ATOM 706 C CA . ILE A 1 88 ? -7.896 -0.759 19.068 1.00 93.94 88 ILE A CA 1
ATOM 707 C C . ILE A 1 88 ? -6.598 0.051 19.025 1.00 93.94 88 ILE A C 1
ATOM 709 O O . ILE A 1 88 ? -6.419 0.880 18.135 1.00 93.94 88 ILE A O 1
ATOM 713 N N . TYR A 1 89 ? -5.682 -0.204 19.958 1.00 93.38 89 TYR A N 1
ATOM 714 C CA . TYR A 1 89 ? -4.377 0.451 19.969 1.00 93.38 89 TYR A CA 1
ATOM 715 C C . TYR A 1 89 ? -3.498 0.043 18.792 1.00 93.38 89 TYR A C 1
ATOM 717 O O . TYR A 1 89 ? -2.804 0.896 18.250 1.00 93.38 89 TYR A O 1
ATOM 725 N N . ASP A 1 90 ? -3.565 -1.208 18.342 1.00 92.56 90 ASP A N 1
ATOM 726 C CA . ASP A 1 90 ? -2.863 -1.646 17.137 1.00 92.56 90 ASP A CA 1
ATOM 727 C C . ASP A 1 90 ? -3.319 -0.835 15.917 1.00 92.56 90 ASP A C 1
ATOM 729 O O . ASP A 1 90 ? -2.486 -0.367 15.140 1.00 92.56 90 ASP A O 1
ATOM 733 N N . VAL A 1 91 ? -4.629 -0.588 15.791 1.00 93.81 91 VAL A N 1
ATOM 734 C CA . VAL A 1 91 ? -5.188 0.276 14.738 1.00 93.81 91 VAL A CA 1
ATOM 735 C C . VAL A 1 91 ? -4.710 1.721 14.893 1.00 93.81 91 VAL A C 1
ATOM 737 O O . VAL A 1 91 ? -4.258 2.307 13.912 1.00 93.81 91 VAL A O 1
ATOM 740 N N . LEU A 1 92 ? -4.760 2.287 16.105 1.00 92.62 92 LEU A N 1
ATOM 741 C CA . LEU A 1 92 ? -4.296 3.655 16.383 1.00 92.62 92 LEU A CA 1
ATOM 742 C C . LEU A 1 92 ? -2.813 3.845 16.039 1.00 92.62 92 LEU A C 1
ATOM 744 O O . LEU A 1 92 ? -2.458 4.795 15.350 1.00 92.62 92 LEU A O 1
ATOM 748 N N . ASN A 1 93 ? -1.955 2.911 16.452 1.00 91.38 93 ASN A N 1
ATOM 749 C CA . ASN A 1 93 ? -0.518 2.953 16.179 1.00 91.38 93 ASN A CA 1
ATOM 750 C C . ASN A 1 93 ? -0.219 2.911 14.675 1.00 91.38 93 ASN A C 1
ATOM 752 O O . ASN A 1 93 ? 0.756 3.501 14.217 1.00 91.38 93 ASN A O 1
ATOM 756 N N . LYS A 1 94 ? -1.066 2.227 13.899 1.00 88.81 94 LYS A N 1
ATOM 757 C CA . LYS A 1 94 ? -0.964 2.167 12.441 1.00 88.81 94 LYS A CA 1
ATOM 758 C C . LYS A 1 94 ? -1.494 3.406 11.731 1.00 88.81 94 LYS A C 1
ATOM 760 O O . LYS A 1 94 ? -1.169 3.593 10.560 1.00 88.81 94 LYS A O 1
ATOM 765 N N . LEU A 1 95 ? -2.241 4.287 12.402 1.00 85.94 95 LEU A N 1
ATOM 766 C CA . LEU A 1 95 ? -2.710 5.524 11.777 1.00 85.94 95 LEU A CA 1
ATOM 767 C C . LEU A 1 95 ? -1.564 6.408 11.306 1.00 85.94 95 LEU A C 1
ATOM 769 O O . LEU A 1 95 ? -1.785 7.140 10.354 1.00 85.94 95 LEU A O 1
ATOM 773 N N . GLU A 1 96 ? -0.382 6.342 11.922 1.00 79.69 96 GLU A N 1
ATOM 774 C CA . GLU A 1 96 ? 0.797 7.141 11.552 1.00 79.69 96 GLU A CA 1
ATOM 775 C C . GLU A 1 96 ? 1.614 6.535 10.398 1.00 79.69 96 GLU A C 1
ATOM 777 O O . GLU A 1 96 ? 2.443 7.217 9.790 1.00 79.69 96 GLU A O 1
ATOM 782 N N . ASP A 1 97 ? 1.351 5.279 10.023 1.00 74.88 97 ASP A N 1
ATOM 783 C CA . ASP A 1 97 ? 2.040 4.638 8.905 1.00 74.88 97 ASP A CA 1
ATOM 784 C C . ASP A 1 97 ? 1.593 5.291 7.581 1.00 74.88 97 ASP A C 1
ATOM 786 O O . ASP A 1 97 ? 0.428 5.247 7.194 1.00 74.88 97 ASP A O 1
ATOM 790 N N . GLY A 1 98 ? 2.531 5.892 6.841 1.00 58.91 98 GLY A N 1
ATOM 791 C CA . GLY A 1 98 ? 2.262 6.559 5.554 1.00 58.91 98 GLY A CA 1
ATOM 792 C C . GLY A 1 98 ? 2.034 5.621 4.356 1.00 58.91 98 GLY A C 1
ATOM 793 O O . GLY A 1 98 ? 1.968 6.086 3.215 1.00 58.91 98 GLY A O 1
ATOM 794 N N . GLY A 1 99 ? 1.973 4.309 4.591 1.00 70.31 99 GLY A N 1
ATOM 795 C CA . GLY A 1 99 ? 1.792 3.271 3.574 1.00 70.31 99 GLY A CA 1
ATOM 796 C C . GLY A 1 99 ? 0.445 2.562 3.695 1.00 70.31 99 GLY A C 1
ATOM 797 O O . GLY A 1 99 ? -0.313 2.791 4.630 1.00 70.31 99 GLY A O 1
ATOM 798 N N . ARG A 1 100 ? 0.150 1.664 2.748 1.00 76.94 100 ARG A N 1
ATOM 799 C CA . ARG A 1 100 ? -1.009 0.767 2.865 1.00 76.94 100 ARG A CA 1
ATOM 800 C C . ARG A 1 100 ? -0.750 -0.326 3.895 1.00 76.94 100 ARG A C 1
ATOM 802 O O . ARG A 1 100 ? 0.261 -1.024 3.799 1.00 76.94 100 ARG A O 1
ATOM 809 N N . TRP A 1 101 ? -1.685 -0.523 4.815 1.00 82.25 101 TRP A N 1
ATOM 810 C CA . TRP A 1 101 ? -1.606 -1.552 5.847 1.00 82.25 101 TRP A CA 1
ATOM 811 C C . TRP A 1 101 ? -2.955 -2.227 6.086 1.00 82.25 101 TRP A C 1
ATOM 813 O O . TRP A 1 101 ? -4.016 -1.693 5.772 1.00 82.25 101 TRP A O 1
ATOM 823 N N . GLU A 1 102 ? -2.885 -3.429 6.648 1.00 86.25 102 GLU A N 1
ATOM 824 C CA . GLU A 1 102 ? -4.030 -4.258 7.005 1.00 86.25 102 GLU A CA 1
ATOM 825 C C . GLU A 1 102 ? -3.792 -4.846 8.394 1.00 86.25 102 GLU A C 1
ATOM 827 O O . GLU A 1 102 ? -2.699 -5.332 8.695 1.00 86.25 102 GLU A O 1
ATOM 832 N N . LEU A 1 103 ? -4.823 -4.798 9.231 1.00 88.06 103 LEU A N 1
ATOM 833 C CA . LEU A 1 103 ? -4.870 -5.449 10.528 1.00 88.06 103 LEU A CA 1
ATOM 834 C C . LEU A 1 103 ? -6.094 -6.348 10.609 1.00 88.06 103 LEU A C 1
ATOM 836 O O . LEU A 1 103 ? -7.208 -5.965 10.244 1.00 88.06 103 LEU A O 1
ATOM 840 N N . HIS A 1 104 ? -5.862 -7.544 11.133 1.00 88.81 104 HIS A N 1
ATOM 841 C CA . HIS A 1 104 ? -6.901 -8.521 11.392 1.00 88.81 104 HIS A CA 1
ATOM 842 C C . HIS A 1 104 ? -7.419 -8.314 12.807 1.00 88.81 104 HIS A C 1
ATOM 844 O O . HIS A 1 104 ? -6.673 -8.434 13.778 1.00 88.81 104 HIS A O 1
ATOM 850 N N . LEU A 1 105 ? -8.704 -8.020 12.905 1.00 89.50 105 LEU A N 1
ATOM 851 C CA . LEU A 1 105 ? -9.429 -7.933 14.156 1.00 89.50 105 LEU A CA 1
ATOM 852 C C . LEU A 1 105 ? -10.230 -9.238 14.367 1.00 89.50 105 LEU A C 1
ATOM 854 O O . LEU A 1 105 ? -10.479 -9.985 13.412 1.00 89.50 105 LEU A O 1
ATOM 858 N N . PRO A 1 106 ? -10.624 -9.549 15.612 1.00 89.25 106 PRO A N 1
ATOM 859 C CA . PRO A 1 106 ? -11.458 -10.709 15.923 1.00 89.25 106 PRO A CA 1
ATOM 860 C C . PRO A 1 106 ? -12.740 -10.795 15.084 1.00 89.25 106 PRO A C 1
ATOM 862 O O . PRO A 1 106 ? -13.261 -9.786 14.614 1.00 89.25 106 PRO A O 1
ATOM 865 N N . ASP A 1 107 ? -13.258 -12.015 14.928 1.00 85.25 107 ASP A N 1
ATOM 866 C CA . ASP A 1 107 ? -14.505 -12.329 14.212 1.00 85.25 107 ASP A CA 1
ATOM 867 C C . ASP A 1 107 ? -14.534 -11.891 12.737 1.00 85.25 107 ASP A C 1
ATOM 869 O O . ASP A 1 107 ? -15.578 -11.534 12.188 1.00 85.25 107 ASP A O 1
ATOM 873 N N . GLY A 1 108 ? -13.373 -11.940 12.076 1.00 82.94 108 GLY A N 1
ATOM 874 C CA . GLY A 1 108 ? -13.261 -11.691 10.637 1.00 82.94 108 GLY A CA 1
ATOM 875 C C . GLY A 1 108 ? -13.450 -10.224 10.251 1.00 82.94 108 GLY A C 1
ATOM 876 O O . GLY A 1 108 ? -13.844 -9.935 9.122 1.00 82.94 108 GLY A O 1
ATOM 877 N N . ILE A 1 109 ? -13.189 -9.307 11.183 1.00 91.38 109 ILE A N 1
ATOM 878 C CA . ILE A 1 109 ? -13.159 -7.871 10.920 1.00 91.38 109 ILE A CA 1
ATOM 879 C C . ILE A 1 109 ? -11.756 -7.476 10.448 1.00 91.38 109 ILE A C 1
ATOM 881 O O . ILE A 1 109 ? -10.748 -7.954 10.964 1.00 91.38 109 ILE A O 1
ATOM 885 N N . TYR A 1 110 ? -11.687 -6.568 9.483 1.00 91.06 110 TYR A N 1
ATOM 886 C CA . TYR A 1 110 ? -10.442 -6.039 8.938 1.00 91.06 110 TYR A CA 1
ATOM 887 C C . TYR A 1 110 ? -10.399 -4.526 9.112 1.00 91.06 110 TYR A C 1
ATOM 889 O O . TYR A 1 110 ? -11.386 -3.849 8.824 1.00 91.06 110 TYR A O 1
ATOM 897 N N . ALA A 1 111 ? -9.251 -4.000 9.538 1.00 92.44 111 ALA A N 1
ATOM 898 C CA . ALA A 1 111 ? -8.935 -2.577 9.488 1.00 92.44 111 ALA A CA 1
ATOM 899 C C . ALA A 1 111 ? -7.866 -2.341 8.413 1.00 92.44 111 ALA A C 1
ATOM 901 O O . ALA A 1 111 ? -6.783 -2.920 8.468 1.00 92.44 111 ALA A O 1
ATOM 902 N N . LEU A 1 112 ? -8.187 -1.517 7.422 1.00 89.25 112 LEU A N 1
ATOM 903 C CA . LEU A 1 112 ? -7.377 -1.247 6.240 1.00 89.25 112 LEU A CA 1
ATOM 904 C C . LEU A 1 112 ? -7.078 0.246 6.187 1.00 89.25 112 LEU A C 1
ATOM 906 O O . LE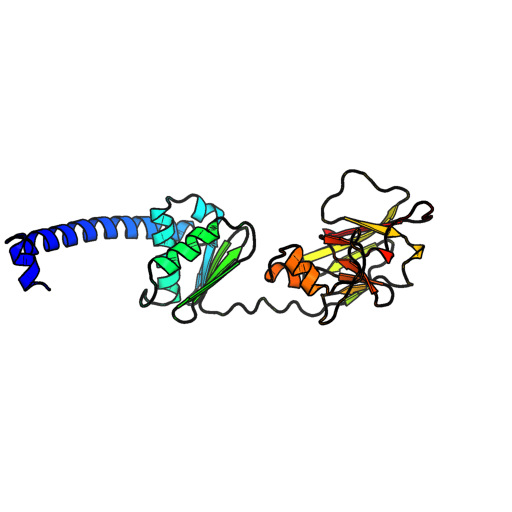U A 1 112 ? -8.005 1.043 6.053 1.00 89.25 112 LEU A O 1
ATOM 910 N N . GLY A 1 113 ? -5.811 0.629 6.278 1.00 87.12 113 GLY A N 1
ATOM 911 C CA . GLY A 1 113 ? -5.402 2.024 6.154 1.00 87.12 113 GLY A CA 1
ATOM 912 C C . GLY A 1 113 ? -4.593 2.276 4.894 1.00 87.12 113 GLY A C 1
ATOM 913 O O . GLY A 1 113 ? -3.819 1.426 4.449 1.00 87.12 113 GLY A O 1
ATOM 914 N N . ASP A 1 114 ? -4.767 3.459 4.319 1.00 82.81 114 ASP A N 1
ATOM 915 C CA . ASP A 1 114 ? -3.891 4.018 3.297 1.00 82.81 114 ASP A CA 1
ATOM 916 C C . ASP A 1 114 ? -3.579 5.493 3.587 1.00 82.81 114 ASP A C 1
ATOM 918 O O . ASP A 1 114 ? -3.894 6.001 4.657 1.00 82.81 114 ASP A O 1
ATOM 922 N N . LYS A 1 115 ? -2.939 6.199 2.643 1.00 77.75 115 LYS A N 1
ATOM 923 C CA . LYS A 1 115 ? -2.531 7.602 2.837 1.00 77.75 115 LYS A CA 1
ATOM 924 C C . LYS A 1 115 ? -3.690 8.548 3.173 1.00 77.75 115 LYS A C 1
ATOM 926 O O . LYS A 1 115 ? -3.447 9.578 3.794 1.00 77.75 115 LYS A O 1
ATOM 931 N N . ASN A 1 116 ? -4.915 8.225 2.757 1.00 85.00 116 ASN A N 1
ATOM 932 C CA . ASN A 1 116 ? -6.050 9.146 2.816 1.00 85.00 116 ASN A CA 1
ATOM 933 C C . ASN A 1 116 ? -7.208 8.625 3.673 1.00 85.00 116 ASN A C 1
ATOM 935 O O . ASN A 1 116 ? -8.026 9.427 4.127 1.00 85.00 116 ASN A O 1
ATOM 939 N N . SER A 1 117 ? -7.312 7.314 3.888 1.00 90.56 117 SER A N 1
ATOM 940 C CA . SER A 1 117 ? -8.495 6.694 4.482 1.00 90.56 117 SER A CA 1
ATOM 941 C C . SER A 1 117 ? -8.173 5.540 5.428 1.00 90.56 117 SER A C 1
ATOM 943 O O . SER A 1 117 ? -7.175 4.837 5.272 1.00 90.56 117 SER A O 1
ATOM 945 N N . LEU A 1 118 ? -9.062 5.343 6.403 1.00 93.81 118 LEU A N 1
ATOM 946 C CA . LEU A 1 118 ? -9.158 4.136 7.218 1.00 93.81 118 LEU A CA 1
ATOM 947 C C . LEU A 1 118 ? -10.498 3.463 6.929 1.00 93.81 118 LEU A C 1
ATOM 949 O O . LEU A 1 118 ? -11.552 4.077 7.077 1.00 93.81 118 LEU A O 1
ATOM 953 N N . LYS A 1 119 ? -10.470 2.182 6.577 1.00 93.25 119 LYS A N 1
ATOM 954 C CA . LYS A 1 119 ? -11.650 1.363 6.325 1.00 93.25 119 LYS A CA 1
ATOM 955 C C . LYS A 1 119 ? -11.719 0.195 7.300 1.00 93.25 119 LYS A C 1
ATOM 957 O O . LYS A 1 119 ? -10.802 -0.614 7.362 1.00 93.25 119 LYS A O 1
ATOM 962 N N . VAL A 1 120 ? -12.836 0.073 8.004 1.00 94.56 120 VAL A N 1
ATOM 963 C CA . VAL A 1 120 ? -13.188 -1.094 8.818 1.00 94.56 120 VAL A CA 1
ATOM 964 C C . VAL A 1 120 ? -14.239 -1.898 8.062 1.00 94.56 120 VAL A C 1
ATOM 966 O O . VAL A 1 120 ? -15.237 -1.334 7.619 1.00 94.56 120 VAL A O 1
ATOM 969 N N . THR A 1 121 ? -14.025 -3.197 7.847 1.00 91.50 121 THR A N 1
ATOM 970 C CA . THR A 1 121 ? -14.937 -4.009 7.027 1.00 91.50 121 THR A CA 1
ATOM 971 C C . THR A 1 121 ? -14.969 -5.485 7.423 1.00 91.50 121 THR A C 1
ATOM 973 O O . THR A 1 121 ? -13.975 -6.038 7.887 1.00 91.50 121 THR A O 1
ATOM 976 N N . ARG A 1 122 ? -16.120 -6.134 7.207 1.00 88.44 122 ARG A N 1
ATOM 977 C CA . ARG A 1 122 ? -16.288 -7.603 7.222 1.00 88.44 122 ARG A CA 1
ATOM 978 C C . ARG A 1 122 ? -15.939 -8.255 5.897 1.00 88.44 122 ARG A C 1
ATOM 980 O O . ARG A 1 122 ? -15.663 -9.451 5.825 1.00 88.44 122 ARG A O 1
ATOM 987 N N . GLN A 1 123 ? -15.990 -7.480 4.822 1.00 76.31 123 GLN A N 1
ATOM 988 C CA . GLN A 1 123 ? -15.659 -7.982 3.508 1.00 76.31 123 GLN A CA 1
ATOM 989 C C . GLN A 1 123 ? -14.148 -8.042 3.423 1.00 76.31 123 GLN A C 1
ATOM 991 O O . GLN A 1 123 ? -13.492 -7.009 3.300 1.00 76.31 123 GLN A O 1
ATOM 996 N N . LYS A 1 124 ? -13.596 -9.258 3.472 1.00 61.38 124 LYS A N 1
ATOM 997 C CA . LYS A 1 124 ? -12.200 -9.496 3.117 1.00 61.38 124 LYS A CA 1
ATOM 998 C C . LYS A 1 124 ? -11.948 -8.791 1.789 1.00 61.38 124 LYS A C 1
ATOM 1000 O O . LYS A 1 124 ? -12.435 -9.242 0.748 1.00 61.38 124 LYS A O 1
ATOM 1005 N N . GLN A 1 125 ? -11.219 -7.675 1.820 1.00 53.31 125 GLN A N 1
ATOM 1006 C CA . GLN A 1 125 ? -10.708 -7.094 0.597 1.00 53.31 125 GLN A CA 1
ATOM 1007 C C . GLN A 1 125 ? -9.670 -8.082 0.097 1.00 53.31 125 GLN A C 1
ATOM 1009 O O . GLN A 1 125 ? -8.495 -8.037 0.440 1.00 53.31 125 GLN A O 1
ATOM 1014 N N . VAL A 1 126 ? -10.113 -8.996 -0.760 1.00 47.41 126 VAL A N 1
ATOM 1015 C CA . VAL A 1 126 ? -9.249 -9.439 -1.837 1.00 47.41 126 VAL A CA 1
ATOM 1016 C C . VAL A 1 126 ? -8.832 -8.129 -2.488 1.00 47.41 126 VAL A C 1
ATOM 1018 O O . VAL A 1 126 ? -9.681 -7.471 -3.093 1.00 47.41 126 VAL A O 1
ATOM 1021 N N . ILE A 1 127 ? -7.584 -7.690 -2.268 1.00 51.25 127 ILE A N 1
ATOM 1022 C CA . ILE A 1 127 ? -6.934 -6.673 -3.099 1.00 51.25 127 ILE A CA 1
ATOM 1023 C C . ILE A 1 127 ? -7.395 -7.029 -4.501 1.00 51.25 127 ILE A C 1
ATOM 1025 O O . ILE A 1 127 ? -7.065 -8.135 -4.935 1.00 51.25 127 ILE A O 1
ATOM 1029 N N . LYS A 1 128 ? -8.280 -6.223 -5.118 1.00 48.62 128 LYS A N 1
ATOM 1030 C CA . LYS A 1 128 ? -8.902 -6.594 -6.397 1.00 48.62 128 LYS A CA 1
ATOM 1031 C C . LYS A 1 128 ? -7.751 -7.039 -7.270 1.00 48.62 128 LYS A C 1
ATOM 1033 O O . LYS A 1 128 ? -6.885 -6.209 -7.542 1.00 48.62 128 LYS A O 1
ATOM 1038 N N . ALA A 1 129 ? -7.692 -8.336 -7.584 1.00 54.62 129 ALA A N 1
ATOM 1039 C CA . ALA A 1 129 ? -6.574 -8.885 -8.322 1.00 54.62 129 ALA A CA 1
ATOM 1040 C C . ALA A 1 129 ? -6.506 -8.046 -9.587 1.00 54.62 129 ALA A C 1
ATOM 1042 O O . ALA A 1 129 ? -7.468 -8.018 -10.363 1.00 54.62 129 ALA A O 1
ATOM 1043 N N . ILE A 1 130 ? -5.452 -7.239 -9.698 1.00 66.81 130 ILE A N 1
ATOM 1044 C CA . ILE A 1 130 ? -5.304 -6.332 -10.823 1.00 66.81 130 ILE A CA 1
ATOM 1045 C C . ILE A 1 130 ? -5.346 -7.245 -12.031 1.00 66.81 130 ILE A C 1
ATOM 1047 O O . ILE A 1 130 ? -4.601 -8.229 -12.084 1.00 66.81 130 ILE A O 1
ATOM 1051 N N . LYS A 1 131 ? -6.296 -6.988 -12.936 1.00 75.56 131 LYS A N 1
ATOM 1052 C CA . LYS A 1 131 ? -6.455 -7.840 -14.108 1.00 75.56 131 LYS A CA 1
ATOM 1053 C C . LYS A 1 131 ? -5.091 -7.924 -14.797 1.00 75.56 131 LYS A C 1
ATOM 1055 O O . LYS A 1 131 ? -4.441 -6.884 -14.939 1.00 75.56 131 LYS A O 1
ATOM 1060 N N . PRO A 1 132 ? -4.632 -9.130 -15.171 1.00 84.44 132 PRO A N 1
ATOM 1061 C CA . PRO A 1 132 ? -3.408 -9.257 -15.934 1.00 84.44 132 PRO A CA 1
ATOM 1062 C C . PRO A 1 132 ? -3.504 -8.384 -17.181 1.00 84.44 132 PRO A C 1
ATOM 1064 O O . PRO A 1 132 ? -4.463 -8.489 -17.944 1.00 84.44 132 PRO A O 1
ATOM 1067 N N . PHE A 1 133 ? -2.513 -7.529 -17.369 1.00 90.62 133 PHE A N 1
ATOM 1068 C CA . PHE A 1 133 ? -2.387 -6.634 -18.496 1.00 90.62 133 PHE A CA 1
ATOM 1069 C C . PHE A 1 133 ? -1.021 -6.814 -19.147 1.00 90.62 133 PHE A C 1
ATOM 1071 O O . PHE A 1 133 ? -0.025 -7.195 -18.520 1.00 90.62 133 PHE A O 1
ATOM 1078 N N . ARG A 1 134 ? -0.991 -6.537 -20.446 1.00 95.19 134 ARG A N 1
ATOM 1079 C CA . ARG A 1 134 ? 0.205 -6.576 -21.278 1.00 95.19 134 ARG A CA 1
ATOM 1080 C C . ARG A 1 134 ? 0.008 -5.583 -22.412 1.00 95.19 134 ARG A C 1
ATOM 1082 O O . ARG A 1 134 ? -0.784 -5.829 -23.315 1.00 95.19 134 ARG A O 1
ATOM 1089 N N . TYR A 1 135 ? 0.729 -4.475 -22.356 1.00 95.19 135 TYR A N 1
ATOM 1090 C CA . TYR A 1 135 ? 0.694 -3.421 -23.362 1.00 95.19 135 TYR A CA 1
ATOM 1091 C C . TYR A 1 135 ? 2.035 -3.352 -24.078 1.00 95.19 135 TYR A C 1
ATOM 1093 O O . TYR A 1 135 ? 3.080 -3.497 -23.447 1.00 95.19 135 TYR A O 1
ATOM 1101 N N . VAL A 1 136 ? 2.015 -3.100 -25.383 1.00 96.31 136 VAL A N 1
ATOM 1102 C CA . VAL A 1 136 ? 3.223 -2.725 -26.124 1.00 96.31 136 VAL A CA 1
ATOM 1103 C C . VAL A 1 136 ? 3.377 -1.214 -26.000 1.00 96.31 136 VAL A C 1
ATOM 1105 O O . VAL A 1 136 ? 2.476 -0.473 -26.384 1.00 96.31 136 VAL A O 1
ATOM 1108 N N . LEU A 1 137 ? 4.493 -0.760 -25.434 1.00 95.88 137 LEU A N 1
ATOM 1109 C CA . LEU A 1 137 ? 4.843 0.654 -25.355 1.00 95.88 137 LEU A CA 1
ATOM 1110 C C . LEU A 1 137 ? 5.488 1.075 -26.686 1.00 95.88 137 LEU A C 1
ATOM 1112 O O . LEU A 1 137 ? 6.599 0.620 -26.978 1.00 95.88 137 LEU A O 1
ATOM 1116 N N . PRO A 1 138 ? 4.836 1.934 -27.494 1.00 93.81 138 PRO A N 1
ATOM 1117 C CA . PRO A 1 138 ? 5.471 2.498 -28.673 1.00 93.81 138 PRO A CA 1
ATOM 1118 C C . PRO A 1 138 ? 6.631 3.404 -28.256 1.00 93.81 138 PRO A C 1
ATOM 1120 O O . PRO A 1 138 ? 6.548 4.130 -27.264 1.00 93.81 138 PRO A O 1
ATOM 1123 N N . LEU A 1 139 ? 7.714 3.363 -29.032 1.00 90.81 139 LEU A N 1
ATOM 1124 C CA . LEU A 1 139 ? 8.898 4.180 -28.801 1.00 90.81 139 LEU A CA 1
ATOM 1125 C C . LEU A 1 139 ? 9.288 4.916 -30.099 1.00 90.81 139 LEU A C 1
ATOM 1127 O O . LEU A 1 139 ? 9.749 4.266 -31.040 1.00 90.81 139 LEU A O 1
ATOM 1131 N N . PRO A 1 140 ? 9.142 6.254 -30.166 1.00 93.00 140 PRO A N 1
ATOM 1132 C CA . PRO A 1 140 ? 8.609 7.142 -29.127 1.00 93.00 140 PRO A CA 1
ATOM 1133 C C . PRO A 1 140 ? 7.081 7.021 -28.983 1.00 93.00 140 PRO A C 1
ATOM 1135 O O . PRO A 1 140 ? 6.386 6.730 -29.955 1.00 93.00 140 PRO A O 1
ATOM 1138 N N . GLY A 1 141 ? 6.553 7.278 -27.786 1.00 94.44 141 GLY A N 1
ATOM 1139 C CA . GLY A 1 141 ? 5.110 7.271 -27.536 1.00 94.44 141 GLY A CA 1
ATOM 1140 C C . GLY A 1 141 ? 4.735 7.046 -26.073 1.00 94.44 141 GLY A C 1
ATOM 1141 O O . GLY A 1 141 ? 5.584 7.085 -25.182 1.00 94.44 141 GLY A O 1
ATOM 1142 N N . GLU A 1 142 ? 3.446 6.837 -25.813 1.00 95.88 142 GLU A N 1
ATOM 1143 C CA . GLU A 1 142 ? 2.921 6.586 -24.470 1.00 95.88 142 GLU A CA 1
ATOM 1144 C C . GLU A 1 142 ? 1.803 5.545 -24.472 1.00 95.88 142 GLU A C 1
ATOM 1146 O O . GLU A 1 142 ? 1.146 5.311 -25.487 1.00 95.88 142 GLU A O 1
ATOM 1151 N N . ILE A 1 143 ? 1.582 4.935 -23.310 1.00 96.06 143 ILE A N 1
ATOM 1152 C CA . ILE A 1 143 ? 0.456 4.043 -23.044 1.00 96.06 143 ILE A CA 1
ATOM 1153 C C . ILE A 1 143 ? -0.238 4.429 -21.744 1.00 96.06 143 ILE A C 1
ATOM 1155 O O . ILE A 1 143 ? 0.407 4.820 -20.771 1.00 96.06 143 ILE A O 1
ATOM 1159 N N . LYS A 1 144 ? -1.558 4.241 -21.706 1.00 92.50 144 LYS A N 1
ATOM 1160 C CA . LYS A 1 144 ? -2.363 4.343 -20.486 1.00 92.50 144 LYS A CA 1
ATOM 1161 C C . LYS A 1 144 ? -2.695 2.942 -19.991 1.00 92.50 144 LYS A C 1
ATOM 1163 O O . LYS A 1 144 ? -3.325 2.169 -20.706 1.00 92.50 144 LYS A O 1
ATOM 1168 N N . ILE A 1 145 ? -2.284 2.628 -18.769 1.00 90.94 145 ILE A N 1
ATOM 1169 C CA . ILE A 1 145 ? -2.571 1.357 -18.105 1.00 90.94 145 ILE A CA 1
ATOM 1170 C C . ILE A 1 145 ? -3.889 1.528 -17.350 1.00 90.94 145 ILE A C 1
ATOM 1172 O O . ILE A 1 145 ? -3.906 2.019 -16.217 1.00 90.94 145 ILE A O 1
ATOM 1176 N N . ALA A 1 146 ? -5.001 1.156 -17.983 1.00 80.94 146 ALA A N 1
ATOM 1177 C CA . ALA A 1 146 ? -6.345 1.362 -17.437 1.00 80.94 146 ALA A CA 1
ATOM 1178 C C . ALA A 1 146 ? -6.534 0.700 -16.060 1.00 80.94 146 ALA A C 1
ATOM 1180 O O . ALA A 1 146 ? -7.214 1.240 -15.193 1.00 80.94 146 ALA A O 1
ATOM 1181 N N . GLU A 1 147 ? -5.885 -0.442 -15.839 1.00 82.94 147 GLU A N 1
ATOM 1182 C CA . GLU A 1 147 ? -5.961 -1.230 -14.611 1.00 82.94 147 GLU A CA 1
ATOM 1183 C C . GLU A 1 147 ? -5.286 -0.554 -13.413 1.00 82.94 147 GLU A C 1
ATOM 1185 O O . GLU A 1 147 ? -5.636 -0.842 -12.269 1.00 82.94 147 GLU A O 1
ATOM 1190 N N . LEU A 1 148 ? -4.314 0.326 -13.671 1.00 81.31 148 LEU A N 1
ATOM 1191 C CA . LEU A 1 148 ? -3.542 1.024 -12.643 1.00 81.31 148 LEU A CA 1
ATOM 1192 C C . LEU A 1 148 ? -3.848 2.524 -12.580 1.00 81.31 148 LEU A C 1
ATOM 1194 O O . LEU A 1 148 ? -3.430 3.175 -11.627 1.00 81.31 148 LEU A O 1
ATOM 1198 N N . GLY A 1 149 ? -4.526 3.077 -13.592 1.00 83.56 149 GLY A N 1
ATOM 1199 C CA . GLY A 1 149 ? -4.717 4.521 -13.739 1.00 83.56 149 GLY A CA 1
ATOM 1200 C C . GLY A 1 149 ? -3.409 5.289 -13.969 1.00 83.56 149 GLY A C 1
ATOM 1201 O O . GLY A 1 149 ? -3.357 6.477 -13.678 1.00 83.56 149 GLY A O 1
ATOM 1202 N N . LYS A 1 150 ? -2.359 4.613 -14.457 1.00 87.81 150 LYS A N 1
ATOM 1203 C CA . LYS A 1 150 ? -1.014 5.173 -14.679 1.00 87.81 150 LYS A CA 1
ATOM 1204 C C . LYS A 1 150 ? -0.711 5.307 -16.164 1.00 87.81 150 LYS A C 1
ATOM 1206 O O . LYS A 1 150 ? -1.219 4.526 -16.973 1.00 87.81 150 LYS A O 1
ATOM 1211 N N . THR A 1 151 ? 0.168 6.236 -16.517 1.00 92.19 151 THR A N 1
ATOM 1212 C CA . THR A 1 151 ? 0.667 6.401 -17.889 1.00 92.19 151 THR A CA 1
ATOM 1213 C C . THR A 1 151 ? 2.165 6.132 -17.927 1.00 92.19 151 THR A C 1
ATOM 1215 O O . THR A 1 151 ? 2.897 6.609 -17.065 1.00 92.19 151 THR A O 1
ATOM 1218 N N . ILE A 1 152 ? 2.636 5.367 -18.915 1.00 95.75 152 ILE A N 1
ATOM 1219 C CA . ILE A 1 152 ? 4.073 5.226 -19.184 1.00 95.75 152 ILE A CA 1
ATOM 1220 C C . ILE A 1 152 ? 4.384 5.854 -20.529 1.00 95.75 152 ILE A C 1
ATOM 1222 O O . ILE A 1 152 ? 3.771 5.504 -21.537 1.00 95.75 152 ILE A O 1
ATOM 1226 N N . ARG A 1 153 ? 5.365 6.753 -20.538 1.00 96.19 153 ARG A N 1
ATOM 1227 C CA . ARG A 1 153 ? 5.859 7.437 -21.730 1.00 96.19 153 ARG A CA 1
ATOM 1228 C C . ARG A 1 153 ? 7.305 7.043 -22.001 1.00 96.19 153 ARG A C 1
ATOM 1230 O O . ARG A 1 153 ? 8.117 7.003 -21.080 1.00 96.19 153 ARG A O 1
ATOM 1237 N N . GLY A 1 154 ? 7.618 6.771 -23.264 1.00 95.62 154 GLY A N 1
ATOM 1238 C CA . GLY A 1 154 ? 8.966 6.520 -23.760 1.00 95.62 154 GLY A CA 1
ATOM 1239 C C . GLY A 1 154 ? 9.383 7.569 -24.788 1.00 95.62 154 GLY A C 1
ATOM 1240 O O . GLY A 1 154 ? 8.710 7.754 -25.803 1.00 95.62 154 GLY A O 1
ATOM 1241 N N . THR A 1 155 ? 10.509 8.238 -24.556 1.00 94.81 155 THR A N 1
ATOM 1242 C CA . THR A 1 155 ? 11.094 9.219 -25.484 1.00 94.81 155 THR A CA 1
ATOM 1243 C C . THR A 1 155 ? 12.585 8.971 -25.694 1.00 94.81 155 THR A C 1
ATOM 1245 O O . THR A 1 155 ? 13.232 8.272 -24.914 1.00 94.81 155 THR A O 1
ATOM 1248 N N . PHE A 1 156 ? 13.142 9.531 -26.769 1.00 94.38 156 PHE A N 1
ATOM 1249 C CA . PHE A 1 156 ? 14.586 9.550 -26.989 1.00 94.38 156 PHE A CA 1
ATOM 1250 C C . PHE A 1 156 ? 15.187 10.828 -26.411 1.00 94.38 156 PHE A C 1
ATOM 1252 O O . PHE A 1 156 ? 14.629 11.907 -26.598 1.00 94.38 156 PHE A O 1
ATOM 1259 N N . VAL A 1 157 ? 16.324 10.693 -25.734 1.00 91.94 157 VAL A N 1
ATOM 1260 C CA . VAL A 1 157 ? 17.097 11.814 -25.185 1.00 91.94 157 VAL A CA 1
ATOM 1261 C C . VAL A 1 157 ? 18.581 11.633 -25.494 1.00 91.94 157 VAL A C 1
ATOM 1263 O O . VAL A 1 157 ? 19.047 10.515 -25.725 1.00 91.94 157 VAL A O 1
ATOM 1266 N N . GLU A 1 158 ? 19.324 12.737 -25.502 1.00 82.38 158 GLU A N 1
ATOM 1267 C CA . GLU A 1 158 ? 20.772 12.736 -25.753 1.00 82.38 158 GLU A CA 1
ATOM 1268 C C . GLU A 1 158 ? 21.593 12.709 -24.457 1.00 82.38 158 GLU A C 1
ATOM 1270 O O . GLU A 1 158 ? 22.699 12.173 -24.434 1.00 82.38 158 GLU A O 1
ATOM 1275 N N . THR A 1 159 ? 21.051 13.248 -23.361 1.00 81.06 159 THR A N 1
ATOM 1276 C CA . THR A 1 159 ? 21.740 13.365 -22.070 1.00 81.06 159 THR A CA 1
ATOM 1277 C C . THR A 1 159 ? 20.839 12.955 -20.903 1.00 81.06 159 THR A C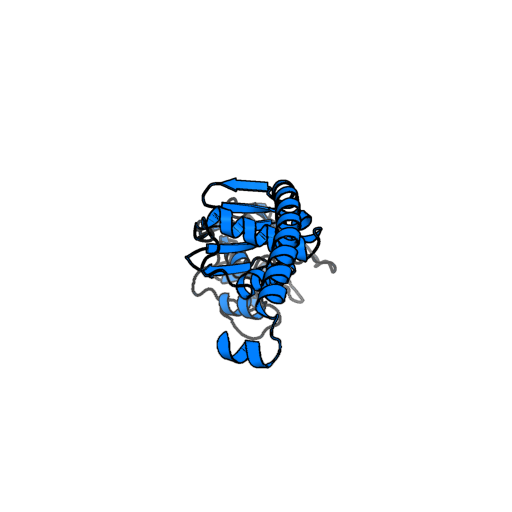 1
ATOM 1279 O O . THR A 1 159 ? 19.612 12.963 -20.999 1.00 81.06 159 THR A O 1
ATOM 1282 N N . ILE A 1 160 ? 21.464 12.549 -19.793 1.00 82.94 160 ILE A N 1
ATOM 1283 C CA . ILE A 1 160 ? 20.779 12.206 -18.541 1.00 82.94 160 ILE A CA 1
ATOM 1284 C C . ILE A 1 160 ? 20.747 13.450 -17.649 1.00 82.94 160 ILE A C 1
ATOM 1286 O O . ILE A 1 160 ? 21.797 13.964 -17.257 1.00 82.94 160 ILE A O 1
ATOM 1290 N N . GLU A 1 161 ? 19.554 13.919 -17.296 1.00 75.94 161 GLU A N 1
ATOM 1291 C CA . GLU A 1 161 ? 19.373 15.054 -16.384 1.00 75.94 161 GLU A CA 1
ATOM 1292 C C . GLU A 1 161 ? 19.664 14.662 -14.922 1.00 75.94 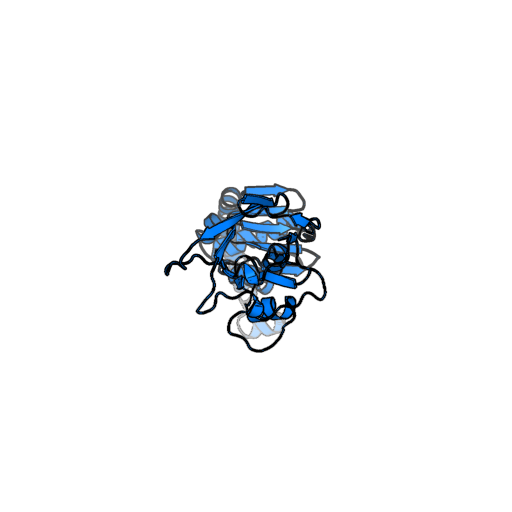161 GLU A C 1
ATOM 1294 O O . GLU A 1 161 ? 19.405 13.533 -14.503 1.00 75.94 161 GLU A O 1
ATOM 1299 N N . LYS A 1 162 ? 20.217 15.592 -14.125 1.00 57.78 162 LYS A N 1
ATOM 1300 C CA . LYS A 1 162 ? 20.683 15.321 -12.747 1.00 57.78 162 LYS A CA 1
ATOM 1301 C C . LYS A 1 162 ? 19.576 15.296 -11.681 1.00 57.78 162 LYS A C 1
ATOM 1303 O O . LYS A 1 162 ? 19.774 14.660 -10.652 1.00 57.78 162 LYS A O 1
ATOM 1308 N N . ASN A 1 163 ? 18.436 15.949 -11.913 1.00 53.31 163 ASN A N 1
ATOM 1309 C CA . ASN A 1 163 ? 17.308 15.975 -10.974 1.00 53.31 163 ASN A CA 1
ATOM 1310 C C . ASN A 1 163 ? 16.220 15.021 -11.462 1.00 53.31 163 ASN A C 1
ATOM 1312 O O . ASN A 1 163 ? 15.490 15.337 -12.397 1.00 53.31 163 ASN A O 1
ATOM 1316 N N . GLN A 1 164 ? 16.140 13.843 -10.848 1.00 66.75 164 GLN A N 1
ATOM 1317 C CA . GLN A 1 164 ? 15.262 12.767 -11.300 1.00 66.75 164 GLN A CA 1
ATOM 1318 C C . GLN A 1 164 ? 14.199 12.476 -10.247 1.00 66.75 164 GLN A C 1
ATOM 1320 O O . GLN A 1 164 ? 14.513 12.299 -9.071 1.00 66.75 164 GLN A O 1
ATOM 1325 N N . GLY A 1 165 ? 12.939 12.421 -10.678 1.00 64.50 165 GLY A N 1
ATOM 1326 C CA . GLY A 1 165 ? 11.869 11.852 -9.866 1.00 64.50 165 GLY A CA 1
ATOM 1327 C C . GLY A 1 165 ? 11.978 10.327 -9.822 1.00 64.50 165 GLY A C 1
ATOM 1328 O O . GLY A 1 165 ? 12.480 9.710 -10.762 1.00 64.50 165 GLY A O 1
ATOM 1329 N N . GLU A 1 166 ? 11.451 9.709 -8.764 1.00 70.75 166 GLU A N 1
ATOM 1330 C CA . GLU A 1 166 ? 11.456 8.246 -8.569 1.00 70.75 166 GLU A CA 1
ATOM 1331 C C . GLU A 1 166 ? 10.761 7.473 -9.716 1.00 70.75 166 GLU A C 1
ATOM 1333 O O . GLU A 1 166 ? 10.989 6.280 -9.895 1.00 70.75 166 GLU A O 1
ATOM 1338 N N . GLY A 1 167 ? 9.970 8.155 -10.555 1.00 87.00 167 GLY A N 1
ATOM 1339 C CA . GLY A 1 167 ? 9.257 7.609 -11.715 1.00 87.00 167 GLY A CA 1
ATOM 1340 C C . GLY A 1 167 ? 10.000 7.630 -13.057 1.00 87.00 167 GLY A C 1
ATOM 1341 O O . GLY A 1 167 ? 9.366 7.331 -14.067 1.00 87.00 167 GLY A O 1
ATOM 1342 N N . VAL A 1 168 ? 11.291 7.978 -13.108 1.00 92.31 168 VAL A N 1
ATOM 1343 C CA . VAL A 1 168 ? 12.053 8.097 -14.369 1.00 92.31 168 VAL A CA 1
ATOM 1344 C C . VAL A 1 168 ? 13.156 7.039 -14.467 1.00 92.31 168 VAL A C 1
ATOM 1346 O O . VAL A 1 168 ? 13.832 6.727 -13.490 1.00 92.31 168 VAL A O 1
ATOM 1349 N N . ALA A 1 169 ? 13.363 6.497 -15.666 1.00 93.38 169 ALA A N 1
ATOM 1350 C CA . ALA A 1 169 ? 14.467 5.602 -15.990 1.00 93.38 169 ALA A CA 1
ATOM 1351 C C . ALA A 1 169 ? 15.135 5.970 -17.313 1.00 93.38 169 ALA A C 1
ATOM 1353 O O . ALA A 1 169 ? 14.477 6.368 -18.271 1.00 93.38 169 ALA A O 1
ATOM 1354 N N . PHE A 1 170 ? 16.447 5.758 -17.371 1.00 94.00 170 PHE A N 1
ATOM 1355 C CA . PHE A 1 170 ? 17.249 5.920 -18.577 1.00 94.00 170 PHE A CA 1
ATOM 1356 C C . PHE A 1 170 ? 17.838 4.574 -18.969 1.00 94.00 170 PHE A C 1
ATOM 1358 O O . PHE A 1 170 ? 18.491 3.912 -18.158 1.00 94.00 170 PHE A O 1
ATOM 1365 N N . ILE A 1 171 ? 17.588 4.176 -20.209 1.00 94.56 171 ILE A N 1
ATOM 1366 C CA . ILE A 1 171 ? 17.963 2.871 -20.742 1.00 94.56 171 ILE A CA 1
ATOM 1367 C C . ILE A 1 171 ? 18.796 3.063 -22.005 1.00 94.56 171 ILE A C 1
ATOM 1369 O O . ILE A 1 171 ? 18.479 3.905 -22.847 1.00 94.56 171 ILE A O 1
ATOM 1373 N N . ASP A 1 172 ? 19.852 2.267 -22.154 1.00 94.94 172 ASP A N 1
ATOM 1374 C CA . ASP A 1 172 ? 20.596 2.193 -23.408 1.00 94.94 172 ASP A CA 1
ATOM 1375 C C . ASP A 1 172 ? 19.739 1.508 -24.480 1.00 94.94 172 ASP A C 1
ATOM 1377 O O . ASP A 1 172 ? 19.413 0.323 -24.374 1.00 94.94 172 ASP A O 1
ATOM 1381 N N . TYR A 1 173 ? 19.396 2.244 -25.539 1.00 93.50 173 TYR A N 1
ATOM 1382 C CA . TYR A 1 173 ? 18.576 1.727 -26.633 1.00 93.50 173 TYR A CA 1
ATOM 1383 C C . TYR A 1 173 ? 19.179 0.481 -27.296 1.00 93.50 173 TYR A C 1
ATOM 1385 O O . TYR A 1 173 ? 18.438 -0.394 -27.731 1.00 93.50 173 TYR A O 1
ATOM 1393 N N . ALA A 1 174 ? 20.510 0.364 -27.355 1.00 92.06 174 ALA A N 1
ATOM 1394 C CA . ALA A 1 174 ? 21.179 -0.777 -27.980 1.00 92.06 174 ALA A CA 1
ATOM 1395 C C . ALA A 1 174 ? 20.968 -2.095 -27.214 1.00 92.06 174 ALA A C 1
ATOM 1397 O O . ALA A 1 174 ? 21.181 -3.171 -27.767 1.00 92.06 174 ALA A O 1
ATOM 1398 N N . THR A 1 175 ? 20.548 -2.016 -25.948 1.00 91.12 175 THR A N 1
ATOM 1399 C CA . THR A 1 175 ? 20.251 -3.187 -25.107 1.00 91.12 175 THR A CA 1
ATOM 1400 C C . THR A 1 175 ? 18.813 -3.682 -25.265 1.00 91.12 175 THR A C 1
ATOM 1402 O O . THR A 1 175 ? 18.482 -4.775 -24.799 1.00 91.12 175 THR A O 1
ATOM 1405 N N . LEU A 1 176 ? 17.958 -2.895 -25.925 1.00 92.06 176 LEU A N 1
ATOM 1406 C CA . LEU A 1 176 ? 16.547 -3.197 -26.121 1.00 92.06 176 LEU A CA 1
ATOM 1407 C C . LEU A 1 176 ? 16.318 -4.054 -27.370 1.00 92.06 176 LEU A C 1
ATOM 1409 O O . LEU A 1 176 ? 17.010 -3.942 -28.381 1.00 92.06 176 LEU A O 1
ATOM 1413 N N . GLY A 1 177 ? 15.307 -4.918 -27.295 1.00 90.00 177 GLY A N 1
ATOM 1414 C CA . GLY A 1 177 ? 14.766 -5.633 -28.444 1.00 90.00 177 GLY A CA 1
ATOM 1415 C C . GLY A 1 177 ? 13.810 -4.770 -29.273 1.00 90.00 177 GLY A C 1
ATOM 1416 O O . GLY A 1 177 ? 13.682 -3.565 -29.074 1.00 90.00 177 GLY A O 1
ATOM 1417 N N . LYS A 1 178 ? 13.092 -5.415 -30.201 1.00 85.69 178 LYS A N 1
ATOM 1418 C CA . LYS A 1 178 ? 12.134 -4.739 -31.096 1.00 85.69 178 LYS A CA 1
ATOM 1419 C C . LYS A 1 178 ? 10.926 -4.144 -30.369 1.00 85.69 178 LYS A C 1
ATOM 1421 O O . LYS A 1 178 ? 10.360 -3.170 -30.847 1.00 85.69 178 LYS A O 1
ATOM 1426 N N . GLU A 1 179 ? 10.532 -4.740 -29.246 1.00 92.38 179 GLU A N 1
ATOM 1427 C CA . GLU A 1 179 ? 9.346 -4.346 -28.489 1.00 92.38 179 GLU A CA 1
ATOM 1428 C C . GLU A 1 179 ? 9.697 -4.062 -27.028 1.00 92.38 179 GLU A C 1
ATOM 1430 O O . GLU A 1 179 ? 10.502 -4.767 -26.401 1.00 92.38 179 GLU A O 1
ATOM 1435 N N . LEU A 1 180 ? 9.045 -3.030 -26.495 1.00 95.88 180 LEU A N 1
ATOM 1436 C CA . LEU A 1 180 ? 8.944 -2.756 -25.071 1.00 95.88 180 LEU A CA 1
ATOM 1437 C C . LEU A 1 180 ? 7.546 -3.142 -24.622 1.00 95.88 180 LEU A C 1
ATOM 1439 O O . LEU A 1 180 ? 6.554 -2.656 -25.161 1.00 95.88 180 LEU A O 1
ATOM 1443 N N . ILE A 1 181 ? 7.466 -4.018 -23.635 1.00 97.31 181 ILE A N 1
ATOM 1444 C CA . ILE A 1 181 ? 6.203 -4.493 -23.093 1.00 97.31 181 ILE A CA 1
ATOM 1445 C C . ILE A 1 181 ? 6.076 -4.011 -21.660 1.00 97.31 181 ILE A C 1
ATOM 1447 O O . ILE A 1 181 ? 6.991 -4.167 -20.857 1.00 97.31 181 ILE A O 1
ATOM 1451 N N . VAL A 1 182 ? 4.910 -3.473 -21.334 1.00 97.06 182 VAL A N 1
ATOM 1452 C CA . VAL A 1 182 ? 4.526 -3.086 -19.983 1.00 97.06 182 VAL A CA 1
ATOM 1453 C C . VAL A 1 182 ? 3.477 -4.067 -19.486 1.00 97.06 182 VAL A C 1
ATOM 1455 O O . VAL A 1 182 ? 2.415 -4.216 -20.092 1.00 97.06 182 VAL A O 1
ATOM 1458 N N . ARG A 1 183 ? 3.775 -4.759 -18.389 1.00 95.75 183 ARG A N 1
ATOM 1459 C CA . ARG A 1 183 ? 2.917 -5.808 -17.825 1.00 95.75 183 ARG A CA 1
ATOM 1460 C C . ARG A 1 183 ? 2.929 -5.807 -16.299 1.00 95.75 183 ARG A C 1
ATOM 1462 O O . ARG A 1 183 ? 3.754 -5.138 -15.679 1.00 95.75 183 ARG A O 1
ATOM 1469 N N . ASN A 1 184 ? 2.052 -6.597 -15.687 1.00 92.31 184 ASN A N 1
ATOM 1470 C CA . ASN A 1 184 ? 2.159 -6.924 -14.262 1.00 92.31 184 ASN A CA 1
ATOM 1471 C C . ASN A 1 184 ? 3.422 -7.748 -13.975 1.00 92.31 184 ASN A C 1
ATOM 1473 O O . ASN A 1 184 ? 3.982 -8.401 -14.866 1.00 92.31 184 ASN A O 1
ATOM 1477 N N . LYS A 1 185 ? 3.805 -7.807 -12.695 1.00 92.00 185 LYS A N 1
ATOM 1478 C CA . LYS A 1 185 ? 4.741 -8.826 -12.211 1.00 92.00 185 LYS A CA 1
ATOM 1479 C C . LYS A 1 185 ? 4.184 -10.233 -12.435 1.00 92.00 185 LYS A C 1
ATOM 1481 O O . LYS A 1 185 ? 2.984 -10.472 -12.307 1.00 92.00 185 LYS A O 1
ATOM 1486 N N . GLN A 1 186 ? 5.071 -11.171 -12.717 1.00 90.94 186 GLN A N 1
ATOM 1487 C CA . GL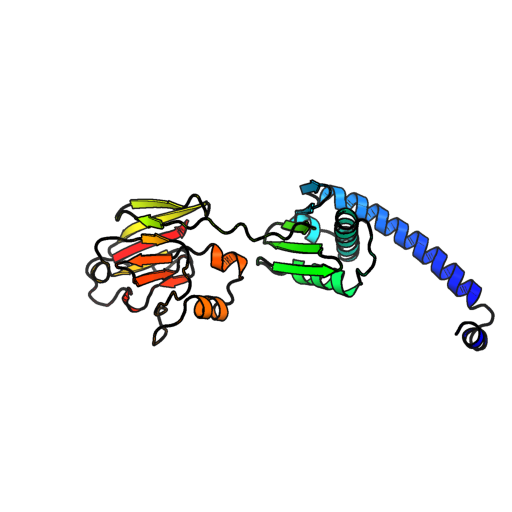N A 1 186 ? 4.761 -12.583 -12.886 1.00 90.94 186 GLN A CA 1
ATOM 1488 C C . GLN A 1 186 ? 5.524 -13.422 -11.851 1.00 90.94 186 GLN A C 1
ATOM 1490 O O . GLN A 1 186 ? 6.641 -13.066 -11.453 1.00 90.94 186 GLN A O 1
ATOM 1495 N N . PRO A 1 187 ? 4.948 -14.545 -11.381 1.00 88.31 187 PRO A N 1
ATOM 1496 C CA . PRO A 1 187 ? 5.674 -15.489 -10.542 1.00 88.31 187 PRO A CA 1
ATOM 1497 C C . PRO A 1 187 ? 6.967 -15.942 -11.226 1.00 88.31 187 PRO A C 1
ATOM 1499 O O . PRO A 1 187 ? 6.963 -16.336 -12.387 1.00 88.31 187 PRO A O 1
ATOM 1502 N N . GLY A 1 188 ? 8.079 -15.891 -10.495 1.00 90.12 188 GLY A N 1
ATOM 1503 C CA . GLY A 1 188 ? 9.388 -16.260 -11.032 1.00 90.12 188 GLY A CA 1
ATOM 1504 C C . GLY A 1 188 ? 10.138 -15.133 -11.741 1.00 90.12 188 GLY A C 1
ATOM 1505 O O . GLY A 1 188 ? 11.277 -15.369 -12.132 1.00 90.12 188 GLY A O 1
ATOM 1506 N N . ASP A 1 189 ? 9.577 -13.921 -11.840 1.00 95.19 189 ASP A N 1
ATOM 1507 C CA . ASP A 1 189 ? 10.285 -12.758 -12.384 1.00 95.19 189 ASP A CA 1
ATOM 1508 C C . ASP A 1 189 ? 11.634 -12.532 -11.688 1.00 95.19 189 ASP A C 1
ATOM 1510 O O . ASP A 1 189 ? 11.755 -12.556 -10.453 1.00 95.19 189 ASP A O 1
ATOM 1514 N N . ARG A 1 190 ? 12.663 -12.277 -12.501 1.00 95.81 190 ARG A N 1
ATOM 1515 C CA . ARG A 1 190 ? 14.022 -11.981 -12.049 1.00 95.81 190 ARG A CA 1
ATOM 1516 C C . ARG A 1 190 ? 14.625 -10.855 -12.864 1.00 95.81 190 ARG A C 1
ATOM 1518 O O . ARG A 1 190 ? 14.436 -10.787 -14.075 1.00 95.81 190 ARG A O 1
ATOM 1525 N N . PHE A 1 191 ? 15.426 -10.038 -12.198 1.00 96.31 191 PHE A N 1
ATOM 1526 C CA . PHE A 1 191 ? 16.194 -8.974 -12.834 1.00 96.31 191 PHE A CA 1
ATOM 1527 C C . PHE A 1 191 ? 17.499 -8.737 -12.067 1.00 96.31 191 PHE A C 1
ATOM 1529 O O . PHE A 1 191 ? 17.732 -9.348 -11.020 1.00 96.31 191 PHE A O 1
ATOM 1536 N N . SER A 1 192 ? 18.383 -7.916 -12.608 1.00 95.69 192 SER A N 1
ATOM 1537 C CA . SER A 1 192 ? 19.636 -7.496 -11.987 1.00 95.69 192 SER A CA 1
ATOM 1538 C C . SER A 1 192 ? 19.504 -6.026 -11.591 1.00 95.69 192 SER A C 1
ATOM 1540 O O . SER A 1 192 ? 19.654 -5.181 -12.457 1.00 95.69 192 SER A O 1
ATOM 1542 N N . PRO A 1 193 ? 19.188 -5.674 -10.332 1.00 93.19 193 PRO A N 1
ATOM 1543 C CA . PRO A 1 193 ? 18.983 -4.277 -9.954 1.00 93.19 193 PRO A CA 1
ATOM 1544 C C . PRO A 1 193 ? 20.247 -3.434 -10.168 1.00 93.19 193 PRO A C 1
ATOM 1546 O O . PRO A 1 193 ? 21.326 -3.839 -9.738 1.00 93.19 193 PRO A O 1
ATOM 1549 N N . LEU A 1 194 ? 20.106 -2.245 -10.762 1.00 90.44 194 LEU A N 1
ATOM 1550 C CA . LEU A 1 194 ? 21.226 -1.330 -11.000 1.00 90.44 194 LEU A CA 1
ATOM 1551 C C . LEU A 1 194 ? 22.048 -1.071 -9.720 1.00 90.44 194 LEU A C 1
ATOM 1553 O O . LEU A 1 194 ? 21.498 -0.672 -8.680 1.00 90.44 194 LEU A O 1
ATOM 1557 N N . GLY A 1 195 ? 23.363 -1.275 -9.821 1.00 86.88 195 GLY A N 1
ATOM 1558 C CA . GLY A 1 195 ? 24.347 -1.131 -8.747 1.00 86.88 195 GLY A CA 1
ATOM 1559 C C . GLY A 1 195 ? 24.527 -2.375 -7.868 1.00 86.88 195 GLY A C 1
ATOM 1560 O O . GLY A 1 195 ? 25.387 -2.373 -6.989 1.00 86.88 195 GLY A O 1
ATOM 1561 N N . VAL A 1 196 ? 23.754 -3.442 -8.092 1.00 85.62 196 VAL A N 1
ATOM 1562 C CA . VAL A 1 196 ? 23.837 -4.698 -7.333 1.00 85.62 196 VAL A CA 1
ATOM 1563 C C . VAL A 1 196 ? 24.389 -5.804 -8.230 1.00 85.62 196 VAL A C 1
ATOM 1565 O O . VAL A 1 196 ? 23.915 -6.026 -9.342 1.00 85.62 196 VAL A O 1
ATOM 1568 N N . ARG A 1 197 ? 25.397 -6.541 -7.747 1.00 82.56 197 ARG A N 1
ATOM 1569 C CA . ARG A 1 197 ? 25.949 -7.683 -8.490 1.00 82.56 197 ARG A CA 1
ATOM 1570 C C . ARG A 1 197 ? 24.991 -8.875 -8.443 1.00 82.56 197 ARG A C 1
ATOM 1572 O O . ARG A 1 197 ? 24.569 -9.299 -7.372 1.00 82.56 197 ARG A O 1
ATOM 1579 N N . GLY A 1 198 ? 24.738 -9.470 -9.607 1.00 88.56 198 GLY A N 1
ATOM 1580 C CA . GLY A 1 198 ? 23.963 -10.704 -9.746 1.00 88.56 198 GLY A CA 1
ATOM 1581 C C . GLY A 1 198 ? 22.502 -10.484 -10.144 1.00 88.56 198 GLY A C 1
ATOM 1582 O O . GLY A 1 198 ? 22.078 -9.380 -10.472 1.00 88.56 198 GLY A O 1
ATOM 1583 N N . SER A 1 199 ? 21.733 -11.573 -10.185 1.00 92.12 199 SER A N 1
ATOM 1584 C CA . SER A 1 199 ? 20.296 -11.558 -10.488 1.00 92.12 199 SER A CA 1
ATOM 1585 C C . SER A 1 199 ? 19.501 -11.899 -9.238 1.00 92.12 199 SER A C 1
ATOM 1587 O O . SER A 1 199 ? 19.799 -12.884 -8.561 1.00 92.12 199 SER A O 1
ATOM 1589 N N . LYS A 1 200 ? 18.436 -11.144 -8.982 1.00 93.50 200 LYS A N 1
ATOM 1590 C CA . LYS A 1 200 ? 17.544 -11.313 -7.841 1.00 93.50 200 LYS A CA 1
ATOM 1591 C C . LYS A 1 200 ? 16.122 -11.622 -8.305 1.00 93.50 200 LYS A C 1
ATOM 1593 O O . LYS A 1 200 ? 15.710 -11.172 -9.375 1.00 93.50 200 LYS A O 1
ATOM 1598 N N . LYS A 1 201 ? 15.363 -12.386 -7.510 1.00 95.88 201 LYS A N 1
ATOM 1599 C CA . LYS A 1 201 ? 13.913 -12.485 -7.722 1.00 95.88 201 LYS A CA 1
ATOM 1600 C C . LYS A 1 201 ? 13.286 -11.120 -7.468 1.00 95.88 201 LYS A C 1
ATOM 1602 O O . LYS A 1 201 ? 13.657 -10.433 -6.517 1.00 95.88 201 LYS A O 1
ATOM 1607 N N . LEU A 1 202 ? 12.310 -10.754 -8.288 1.00 95.31 202 LEU A N 1
ATOM 1608 C CA . LEU A 1 202 ? 11.600 -9.487 -8.152 1.00 95.31 202 LEU A CA 1
ATOM 1609 C C . LEU A 1 202 ? 10.877 -9.384 -6.795 1.00 95.31 202 LEU A C 1
ATOM 1611 O O . LEU A 1 202 ? 10.905 -8.336 -6.157 1.00 95.31 202 LEU A O 1
ATOM 1615 N N . GLN A 1 203 ? 10.314 -10.492 -6.303 1.00 91.38 203 GLN A N 1
ATOM 1616 C CA . GLN A 1 203 ? 9.693 -10.543 -4.975 1.00 91.38 203 GLN A CA 1
ATOM 1617 C C . GLN A 1 203 ? 10.696 -10.223 -3.856 1.00 91.38 203 GLN A C 1
ATOM 1619 O O . GLN A 1 203 ? 10.395 -9.409 -2.986 1.00 91.38 203 GLN A O 1
ATOM 1624 N N . ASP A 1 204 ? 11.890 -10.817 -3.898 1.00 92.00 204 ASP A N 1
ATOM 1625 C CA . ASP A 1 204 ? 12.934 -10.571 -2.898 1.00 92.00 204 ASP A CA 1
ATOM 1626 C C . ASP A 1 204 ? 13.451 -9.127 -2.999 1.00 92.00 204 ASP A C 1
ATOM 1628 O O . ASP A 1 204 ? 13.829 -8.520 -2.003 1.00 92.00 204 ASP A O 1
ATOM 1632 N N . TYR A 1 205 ? 13.480 -8.539 -4.200 1.00 94.19 205 TYR A N 1
ATOM 1633 C CA . TYR A 1 205 ? 13.776 -7.113 -4.362 1.00 94.19 205 TYR A CA 1
ATOM 1634 C C . TYR A 1 205 ? 12.740 -6.237 -3.646 1.00 94.19 205 TYR A C 1
ATOM 1636 O O . TYR A 1 205 ? 13.129 -5.361 -2.878 1.00 94.19 205 TYR A O 1
ATOM 1644 N N . PHE A 1 206 ? 11.444 -6.501 -3.832 1.00 90.38 206 PHE A N 1
ATOM 1645 C CA . PHE A 1 206 ? 10.389 -5.736 -3.164 1.00 90.38 206 PHE A CA 1
ATOM 1646 C C . PHE A 1 206 ? 10.430 -5.844 -1.637 1.00 90.38 206 PHE A C 1
ATOM 1648 O O . PHE A 1 206 ? 10.118 -4.871 -0.950 1.00 90.38 206 PHE A O 1
ATOM 1655 N N . VAL A 1 207 ? 10.802 -7.011 -1.105 1.00 86.94 207 VAL A N 1
ATOM 1656 C CA . VAL A 1 207 ? 10.970 -7.215 0.340 1.00 86.94 207 VAL A CA 1
ATOM 1657 C C . VAL A 1 207 ? 12.113 -6.357 0.878 1.00 86.94 207 VAL A C 1
ATOM 1659 O O . VAL A 1 207 ? 11.896 -5.594 1.816 1.00 86.94 207 VAL A O 1
ATOM 1662 N N . ASP A 1 208 ? 13.294 -6.413 0.261 1.00 87.62 208 ASP A N 1
ATOM 1663 C CA . ASP A 1 208 ? 14.458 -5.639 0.717 1.00 87.62 208 ASP A CA 1
ATOM 1664 C C . ASP A 1 208 ? 14.254 -4.131 0.563 1.00 87.62 208 ASP A C 1
ATOM 1666 O O . ASP A 1 208 ? 14.675 -3.356 1.419 1.00 87.62 208 ASP A O 1
ATOM 1670 N N . ALA A 1 209 ? 13.565 -3.714 -0.502 1.00 85.00 209 ALA A N 1
ATOM 1671 C CA . ALA A 1 209 ? 13.163 -2.328 -0.715 1.00 85.00 209 ALA A CA 1
ATOM 1672 C C . ALA A 1 209 ? 12.014 -1.884 0.216 1.00 85.00 209 ALA A C 1
ATOM 1674 O O . ALA A 1 209 ? 11.573 -0.743 0.127 1.00 85.00 209 ALA A O 1
ATOM 1675 N N . LYS A 1 210 ? 11.528 -2.770 1.103 1.00 84.00 210 LYS A N 1
ATOM 1676 C CA . LYS A 1 210 ? 10.436 -2.536 2.062 1.00 84.00 210 LYS A CA 1
ATOM 1677 C C . LYS A 1 210 ? 9.144 -2.020 1.418 1.00 84.00 210 LYS A 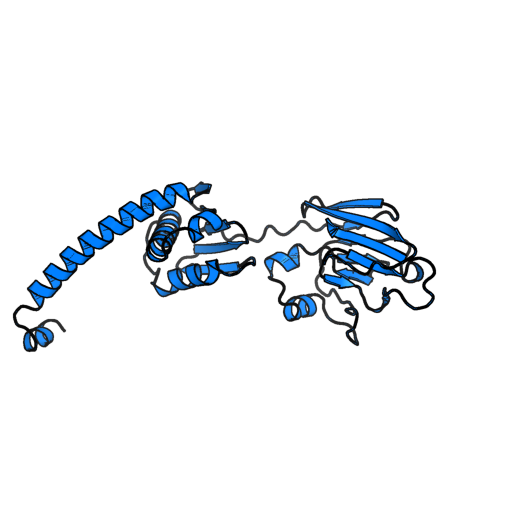C 1
ATOM 1679 O O . LYS A 1 210 ? 8.377 -1.299 2.048 1.00 84.00 210 LYS A O 1
ATOM 1684 N N . ILE A 1 211 ? 8.870 -2.428 0.181 1.00 79.81 211 ILE A N 1
ATOM 1685 C CA . ILE A 1 211 ? 7.674 -2.001 -0.551 1.00 79.81 211 ILE A CA 1
ATOM 1686 C C . ILE A 1 211 ? 6.460 -2.761 0.012 1.00 79.81 211 ILE A C 1
ATOM 1688 O O . ILE A 1 211 ? 6.521 -3.996 0.087 1.00 79.81 211 ILE A O 1
ATOM 1692 N N . PRO A 1 212 ? 5.364 -2.098 0.423 1.00 74.75 212 PRO A N 1
ATOM 1693 C CA . PRO A 1 212 ? 4.167 -2.760 0.947 1.00 74.75 212 PRO A CA 1
ATOM 1694 C C . PRO A 1 212 ? 3.522 -3.718 -0.060 1.00 74.75 212 PRO A C 1
ATOM 1696 O O . PRO A 1 212 ? 3.508 -3.450 -1.258 1.00 74.75 212 PRO A O 1
ATOM 1699 N N . LEU A 1 213 ? 2.939 -4.828 0.411 1.00 70.81 213 LEU A N 1
ATOM 1700 C CA . LEU A 1 213 ? 2.358 -5.868 -0.456 1.00 70.81 213 LEU A CA 1
ATOM 1701 C C . LEU A 1 213 ? 1.329 -5.307 -1.452 1.00 70.81 213 LEU A C 1
ATOM 1703 O O . LEU A 1 213 ? 1.365 -5.658 -2.629 1.00 70.81 213 LEU A O 1
ATOM 1707 N N . ALA A 1 214 ? 0.465 -4.398 -0.994 1.00 70.56 214 ALA A N 1
ATOM 1708 C CA . ALA A 1 214 ? -0.542 -3.755 -1.833 1.00 70.56 214 ALA A CA 1
ATOM 1709 C C . ALA A 1 214 ? 0.069 -2.893 -2.951 1.00 70.56 214 ALA A C 1
ATOM 1711 O O . ALA A 1 214 ? -0.520 -2.774 -4.022 1.00 70.56 214 ALA A O 1
ATOM 1712 N N . GLU A 1 215 ? 1.245 -2.307 -2.723 1.00 78.06 215 GLU A N 1
ATOM 1713 C CA . GLU A 1 215 ? 1.960 -1.540 -3.743 1.00 78.06 215 GLU A CA 1
ATOM 1714 C C . GLU A 1 215 ? 2.631 -2.471 -4.751 1.00 78.06 215 GLU A C 1
ATOM 1716 O O . GLU A 1 215 ? 2.531 -2.212 -5.948 1.00 78.06 215 GLU A O 1
ATOM 1721 N N . ARG A 1 216 ? 3.205 -3.600 -4.302 1.00 85.62 216 ARG A N 1
ATOM 1722 C CA . ARG A 1 216 ? 3.901 -4.582 -5.164 1.00 85.62 216 ARG A CA 1
ATOM 1723 C C . ARG A 1 216 ? 3.047 -5.085 -6.324 1.00 85.62 216 ARG A C 1
ATOM 1725 O O . ARG A 1 216 ? 3.581 -5.345 -7.397 1.00 85.62 216 ARG A O 1
ATOM 1732 N N . GLU A 1 217 ? 1.743 -5.258 -6.113 1.00 83.00 217 GLU A N 1
ATOM 1733 C CA . GLU A 1 217 ? 0.813 -5.700 -7.164 1.00 83.00 217 GLU A CA 1
ATOM 1734 C C . GLU A 1 217 ? 0.558 -4.604 -8.218 1.00 83.00 217 GLU A C 1
ATOM 1736 O O . GLU A 1 217 ? 0.259 -4.904 -9.372 1.00 83.00 217 GLU A O 1
ATOM 1741 N N . THR A 1 218 ? 0.731 -3.331 -7.847 1.00 86.25 218 THR A N 1
ATOM 1742 C CA . THR A 1 218 ? 0.480 -2.150 -8.697 1.00 86.25 218 THR A CA 1
ATOM 1743 C C . THR A 1 218 ? 1.725 -1.606 -9.400 1.00 86.25 218 THR A C 1
ATOM 1745 O O . THR A 1 218 ? 1.657 -0.537 -10.019 1.00 86.25 218 THR A O 1
ATOM 1748 N N . VAL A 1 219 ? 2.869 -2.289 -9.281 1.00 91.62 219 VAL A N 1
ATOM 1749 C CA . VAL A 1 219 ? 4.130 -1.895 -9.923 1.00 91.62 219 VAL A CA 1
ATOM 1750 C C . VAL A 1 219 ? 4.150 -2.415 -11.365 1.00 91.62 219 VAL A C 1
ATOM 1752 O O . VAL A 1 219 ? 4.205 -3.633 -11.564 1.00 91.62 219 VAL A O 1
ATOM 1755 N N . PRO A 1 220 ? 4.132 -1.532 -12.383 1.00 94.44 220 PRO A N 1
ATOM 1756 C CA . PRO A 1 220 ? 4.344 -1.944 -13.763 1.00 94.44 220 PRO A CA 1
ATOM 1757 C C . PRO A 1 220 ? 5.772 -2.454 -13.968 1.00 94.44 220 PRO A C 1
ATOM 1759 O O . PRO A 1 220 ? 6.746 -1.839 -13.526 1.00 94.44 220 PRO A O 1
ATOM 1762 N N . ILE A 1 221 ? 5.895 -3.557 -14.695 1.00 97.00 221 ILE A N 1
ATOM 1763 C CA . ILE A 1 221 ? 7.172 -4.116 -15.125 1.00 97.00 221 ILE A CA 1
ATOM 1764 C C . ILE A 1 221 ? 7.332 -3.831 -16.607 1.00 97.00 221 ILE A C 1
ATOM 1766 O O . ILE A 1 221 ? 6.478 -4.213 -17.410 1.00 97.00 221 ILE A O 1
ATOM 1770 N N . VAL A 1 222 ? 8.428 -3.163 -16.959 1.00 97.06 222 VAL A N 1
ATOM 1771 C CA . VAL A 1 222 ? 8.816 -2.955 -18.350 1.00 97.06 222 VAL A CA 1
ATOM 1772 C C . VAL A 1 222 ? 9.833 -4.018 -18.726 1.00 97.06 222 VAL A C 1
ATOM 1774 O O . VAL A 1 222 ? 10.898 -4.132 -18.110 1.00 97.06 222 VAL A O 1
ATOM 1777 N N . GLU A 1 223 ? 9.500 -4.808 -19.739 1.00 96.56 223 GLU A N 1
ATOM 1778 C CA . GLU A 1 223 ? 10.356 -5.846 -20.295 1.00 96.56 223 GLU A CA 1
ATOM 1779 C C . GLU A 1 223 ? 10.666 -5.588 -21.770 1.00 96.56 223 GLU A C 1
ATOM 1781 O O . GLU A 1 223 ? 9.881 -4.992 -22.506 1.00 96.56 223 GLU A O 1
ATOM 1786 N N . SER A 1 224 ? 11.809 -6.095 -22.214 1.00 95.88 224 SER A N 1
ATOM 1787 C CA . SER A 1 224 ? 12.169 -6.176 -23.622 1.00 95.88 224 SER A CA 1
ATOM 1788 C C . SER A 1 224 ? 12.734 -7.556 -23.920 1.00 95.88 224 SER A C 1
ATOM 1790 O O . SER A 1 224 ? 13.558 -8.070 -23.162 1.00 95.88 224 SER A O 1
ATOM 1792 N N . ALA A 1 225 ? 12.259 -8.186 -24.997 1.00 91.38 225 ALA A N 1
ATOM 1793 C CA . ALA A 1 225 ? 12.645 -9.550 -25.378 1.00 91.38 225 ALA A CA 1
ATOM 1794 C C . ALA A 1 225 ? 12.565 -10.565 -24.208 1.00 91.38 225 ALA A C 1
ATOM 1796 O O . ALA A 1 225 ? 13.455 -11.397 -24.025 1.00 91.38 225 ALA A O 1
ATOM 1797 N N . GLY A 1 226 ? 11.515 -10.460 -23.382 1.00 90.50 226 GLY A N 1
ATOM 1798 C CA . GLY A 1 226 ? 11.277 -11.337 -22.226 1.00 90.50 226 GLY A CA 1
ATOM 1799 C C . GLY A 1 226 ? 12.198 -11.101 -21.023 1.00 90.50 226 GLY A C 1
ATOM 1800 O O . GLY A 1 226 ? 12.203 -11.902 -20.092 1.00 90.50 226 GLY A O 1
ATOM 1801 N N . LYS A 1 227 ? 12.998 -10.028 -21.025 1.00 94.50 227 LYS A N 1
ATOM 1802 C CA . LYS A 1 227 ? 13.853 -9.634 -19.899 1.00 94.50 227 LYS A CA 1
ATOM 1803 C C . LYS A 1 227 ? 13.363 -8.323 -19.312 1.00 94.50 227 LYS A C 1
ATOM 1805 O O . LYS A 1 227 ? 13.106 -7.375 -20.048 1.00 94.50 227 LYS A O 1
ATOM 1810 N N . ILE A 1 228 ? 13.275 -8.258 -17.989 1.00 97.12 228 ILE A N 1
ATOM 1811 C CA . ILE A 1 228 ? 12.954 -7.018 -17.279 1.00 97.12 228 ILE A CA 1
ATOM 1812 C C . ILE A 1 228 ? 14.066 -6.002 -17.547 1.00 97.12 228 ILE A C 1
ATOM 1814 O O . ILE A 1 228 ? 15.242 -6.318 -17.385 1.00 97.12 228 ILE A O 1
ATOM 1818 N N . VAL A 1 229 ? 13.683 -4.795 -17.956 1.00 96.94 229 VAL A N 1
ATOM 1819 C CA . VAL A 1 229 ? 14.602 -3.665 -18.164 1.00 96.94 229 VAL A CA 1
ATOM 1820 C C . VAL A 1 229 ? 14.363 -2.551 -17.151 1.00 96.94 229 VAL A C 1
ATOM 1822 O O . VAL A 1 229 ? 15.293 -1.826 -16.806 1.00 96.94 229 VAL A O 1
ATOM 1825 N N . TRP A 1 230 ? 13.142 -2.439 -16.620 1.00 96.75 230 TRP A N 1
ATOM 1826 C CA . TRP A 1 230 ? 12.806 -1.461 -15.593 1.00 96.75 230 TRP A CA 1
ATOM 1827 C C . TRP A 1 230 ? 11.630 -1.926 -14.731 1.00 96.75 230 TRP A C 1
ATOM 1829 O O . TRP A 1 230 ? 10.583 -2.335 -15.232 1.00 96.75 230 TRP A O 1
ATOM 1839 N N . VAL A 1 231 ? 11.811 -1.842 -13.416 1.00 96.38 231 VAL A N 1
ATOM 1840 C CA . VAL A 1 231 ? 10.747 -1.932 -12.416 1.00 96.38 231 VAL A CA 1
ATOM 1841 C C . VAL A 1 231 ? 10.272 -0.502 -12.162 1.00 96.38 231 VAL A C 1
ATOM 1843 O O . VAL A 1 231 ? 10.995 0.279 -11.533 1.00 96.38 231 VAL A O 1
ATOM 1846 N N . ALA A 1 232 ? 9.110 -0.137 -12.712 1.00 93.94 232 ALA A N 1
ATOM 1847 C CA . ALA A 1 232 ? 8.687 1.257 -12.807 1.00 93.94 232 ALA A CA 1
ATOM 1848 C C . ALA A 1 232 ? 8.494 1.903 -11.430 1.00 93.94 232 ALA A C 1
ATOM 1850 O O . ALA A 1 232 ? 7.881 1.312 -10.544 1.00 93.94 232 ALA A O 1
ATOM 1851 N N . GLY A 1 233 ? 9.045 3.105 -11.245 1.00 90.94 233 GLY A N 1
ATOM 1852 C CA . GLY A 1 233 ? 9.066 3.780 -9.941 1.00 90.94 233 GLY A CA 1
ATOM 1853 C C . GLY A 1 233 ? 10.181 3.324 -8.990 1.00 90.94 233 GLY A C 1
ATOM 1854 O O . GLY A 1 233 ? 10.251 3.810 -7.866 1.00 90.94 233 GLY A O 1
ATOM 1855 N N . HIS A 1 234 ? 11.023 2.360 -9.392 1.00 91.62 234 HIS A N 1
ATOM 1856 C CA . HIS A 1 234 ? 11.961 1.717 -8.468 1.00 91.62 234 HIS A CA 1
ATOM 1857 C C . HIS A 1 234 ? 13.385 1.568 -9.011 1.00 91.62 234 HIS A C 1
ATOM 1859 O O . HIS A 1 234 ? 14.319 2.183 -8.489 1.00 91.62 234 HIS A O 1
ATOM 1865 N N . ARG A 1 235 ? 13.611 0.700 -10.008 1.00 93.50 235 ARG A N 1
ATOM 1866 C CA . ARG A 1 235 ? 14.985 0.369 -10.425 1.00 93.50 235 ARG A CA 1
ATOM 1867 C C . ARG A 1 235 ? 15.087 -0.139 -11.851 1.00 93.50 235 ARG A C 1
ATOM 1869 O O . ARG A 1 235 ? 14.285 -0.957 -12.293 1.00 93.50 235 ARG A O 1
ATOM 1876 N N . VAL A 1 236 ? 16.123 0.323 -12.543 1.00 94.62 236 VAL A N 1
ATOM 1877 C CA . VAL A 1 236 ? 16.533 -0.169 -13.865 1.00 94.62 236 VAL A CA 1
ATOM 1878 C C . VAL A 1 236 ? 17.307 -1.481 -13.712 1.00 94.62 236 VAL A C 1
ATOM 1880 O O . VAL A 1 236 ? 17.949 -1.711 -12.681 1.00 94.62 236 VAL A O 1
ATOM 1883 N N . ASP A 1 237 ? 17.237 -2.345 -14.722 1.00 95.56 237 ASP A N 1
ATOM 1884 C CA . ASP A 1 237 ? 18.108 -3.513 -14.820 1.00 95.56 237 ASP A CA 1
ATOM 1885 C C . ASP A 1 237 ? 19.542 -3.088 -15.191 1.00 95.56 237 ASP A C 1
ATOM 1887 O O . ASP A 1 237 ? 19.769 -2.313 -16.116 1.00 95.56 237 ASP A O 1
ATOM 1891 N N . GLU A 1 238 ? 20.532 -3.620 -14.485 1.00 94.25 238 GLU A N 1
ATOM 1892 C CA . GLU A 1 238 ? 21.965 -3.385 -14.665 1.00 94.25 238 GLU A CA 1
ATOM 1893 C C . GLU A 1 238 ? 22.416 -3.616 -16.114 1.00 94.25 238 GLU A C 1
ATOM 1895 O O . GLU A 1 238 ? 23.322 -2.938 -16.592 1.00 94.25 238 GLU A O 1
ATOM 1900 N N . ARG A 1 239 ? 21.784 -4.547 -16.837 1.00 92.44 239 ARG A N 1
ATOM 1901 C CA . ARG A 1 239 ? 22.111 -4.858 -18.238 1.00 92.44 239 ARG A CA 1
ATOM 1902 C C . ARG A 1 239 ? 21.578 -3.812 -19.210 1.00 92.44 239 ARG A C 1
ATOM 1904 O O . ARG A 1 239 ? 22.101 -3.713 -20.312 1.00 92.44 239 ARG A O 1
ATOM 1911 N N . ALA A 1 240 ? 20.552 -3.069 -18.805 1.00 92.69 240 ALA A N 1
ATOM 1912 C CA . ALA A 1 240 ? 19.904 -2.024 -19.589 1.00 92.69 240 ALA A CA 1
ATOM 1913 C C . ALA A 1 240 ? 20.473 -0.623 -19.295 1.00 92.69 240 ALA A C 1
ATOM 1915 O O . ALA A 1 240 ? 20.021 0.371 -19.863 1.00 92.69 240 ALA A O 1
ATOM 1916 N N . LYS A 1 241 ? 21.455 -0.521 -18.390 1.00 93.00 241 LYS A N 1
ATOM 1917 C CA . LYS A 1 241 ? 22.026 0.756 -17.962 1.00 93.00 241 LYS A CA 1
ATOM 1918 C C . LYS A 1 241 ? 22.683 1.511 -19.117 1.00 93.00 241 LYS A C 1
ATOM 1920 O O . LYS A 1 241 ? 23.334 0.915 -19.973 1.00 93.00 241 LYS A O 1
ATOM 1925 N N . VAL A 1 242 ? 22.597 2.835 -19.060 1.00 92.50 242 VAL A N 1
ATOM 1926 C CA . VAL A 1 242 ? 23.400 3.724 -19.906 1.00 92.50 242 VAL A CA 1
ATOM 1927 C C . VAL A 1 242 ? 24.872 3.619 -19.502 1.00 92.50 242 VAL A C 1
ATOM 1929 O O . VAL A 1 242 ? 25.203 3.617 -18.314 1.00 92.50 242 VAL A O 1
ATOM 1932 N N . GLN A 1 243 ? 25.759 3.520 -20.489 1.00 89.50 243 GLN A N 1
ATOM 1933 C CA . GLN A 1 243 ? 27.202 3.374 -20.308 1.00 89.50 243 GLN A CA 1
ATOM 1934 C C . GLN A 1 243 ? 27.962 4.510 -21.007 1.00 89.50 243 GLN A C 1
ATOM 1936 O O . GLN A 1 243 ? 27.426 5.153 -21.915 1.00 89.50 243 GLN A O 1
ATOM 1941 N N . PRO A 1 244 ? 29.234 4.753 -20.636 1.00 85.25 244 PRO A N 1
ATOM 1942 C CA . PRO A 1 244 ? 30.117 5.591 -21.438 1.00 85.25 244 PRO A CA 1
ATOM 1943 C C . PRO A 1 244 ? 30.189 5.044 -22.874 1.00 85.25 244 PRO A C 1
ATOM 1945 O O . PRO A 1 244 ? 30.678 3.940 -23.094 1.00 85.25 244 PRO A O 1
ATOM 1948 N N . GLY A 1 245 ? 29.661 5.798 -23.843 1.00 83.94 245 GLY A N 1
ATOM 1949 C CA . GLY A 1 245 ? 29.587 5.394 -25.254 1.00 83.94 245 GLY A CA 1
ATOM 1950 C C . GLY A 1 245 ? 28.197 4.983 -25.758 1.00 83.94 245 GLY A C 1
ATOM 1951 O O . GLY A 1 245 ? 28.058 4.691 -26.948 1.00 83.94 245 GLY A O 1
ATOM 1952 N N . THR A 1 246 ? 27.162 4.992 -24.911 1.00 89.62 246 THR A N 1
ATOM 1953 C CA . THR A 1 246 ? 25.771 4.827 -25.362 1.00 89.62 246 THR A CA 1
ATOM 1954 C C . THR A 1 246 ? 25.423 5.904 -26.395 1.00 89.62 246 THR A C 1
ATOM 1956 O O . THR A 1 246 ? 25.524 7.098 -26.124 1.00 89.62 246 THR A O 1
ATOM 1959 N N . LYS A 1 247 ? 25.001 5.479 -27.593 1.00 88.31 247 LYS A N 1
ATOM 1960 C CA . LYS A 1 247 ? 24.698 6.386 -28.717 1.00 88.31 247 LYS A CA 1
ATOM 1961 C C . LYS A 1 247 ? 23.282 6.956 -28.682 1.00 88.31 247 LYS A C 1
ATOM 1963 O O . LYS A 1 247 ? 23.037 8.013 -29.248 1.00 88.31 247 LYS A O 1
ATOM 1968 N N . ARG A 1 248 ? 22.333 6.218 -28.100 1.00 91.56 248 ARG A N 1
ATOM 1969 C CA . ARG A 1 248 ? 20.913 6.585 -28.029 1.00 91.56 248 ARG A CA 1
ATOM 1970 C C . ARG A 1 248 ? 20.355 6.164 -26.680 1.00 91.56 248 ARG A C 1
ATOM 1972 O O . ARG A 1 248 ? 20.458 4.993 -26.319 1.00 91.56 248 ARG A O 1
ATOM 1979 N N . ILE A 1 249 ? 19.743 7.104 -25.971 1.00 94.56 249 ILE A N 1
ATOM 1980 C CA . ILE A 1 249 ? 19.160 6.864 -24.653 1.00 94.56 249 ILE A CA 1
ATOM 1981 C C . ILE A 1 249 ? 17.640 6.906 -24.776 1.00 94.56 249 ILE A C 1
ATOM 1983 O O . ILE A 1 249 ? 17.072 7.796 -25.412 1.00 94.56 249 ILE A O 1
ATOM 1987 N N . VAL A 1 250 ? 16.984 5.931 -24.156 1.00 95.25 250 VAL A N 1
ATOM 1988 C CA . VAL A 1 250 ? 15.537 5.910 -23.961 1.00 95.25 250 VAL A CA 1
ATOM 1989 C C . VAL A 1 250 ? 15.234 6.425 -22.566 1.00 95.25 250 VAL A C 1
ATOM 1991 O O . VAL A 1 250 ? 15.688 5.841 -21.583 1.00 95.25 250 VAL A O 1
ATOM 1994 N N . ARG A 1 251 ? 14.448 7.497 -22.479 1.00 95.00 251 ARG A N 1
ATOM 1995 C CA . ARG A 1 251 ? 13.854 7.973 -21.232 1.00 95.00 251 ARG A CA 1
ATOM 1996 C C . ARG A 1 251 ? 12.474 7.344 -21.091 1.00 95.00 251 ARG A C 1
ATOM 1998 O O . ARG A 1 251 ? 11.606 7.574 -21.930 1.00 95.00 251 ARG A O 1
ATOM 2005 N N . LEU A 1 252 ? 12.285 6.562 -20.037 1.00 95.50 252 LEU A N 1
ATOM 2006 C CA . LEU A 1 252 ? 10.984 6.066 -19.611 1.00 95.50 252 LEU A CA 1
ATOM 2007 C C . LEU A 1 252 ? 10.509 6.869 -18.405 1.00 95.50 252 LEU A C 1
ATOM 2009 O O . LEU A 1 252 ? 11.284 7.132 -17.490 1.00 95.50 252 LEU A O 1
ATOM 2013 N N . GLU A 1 253 ? 9.239 7.245 -18.401 1.00 94.56 253 GLU A N 1
ATOM 2014 C CA . GLU A 1 253 ? 8.625 8.017 -17.326 1.00 94.56 253 GLU A CA 1
ATOM 2015 C C . GLU A 1 253 ? 7.249 7.447 -16.993 1.00 94.56 253 GLU A C 1
ATOM 2017 O O . GLU A 1 253 ? 6.450 7.187 -17.893 1.00 94.56 253 GLU A O 1
ATOM 2022 N N . MET A 1 254 ? 6.992 7.245 -15.701 1.00 93.56 254 MET A N 1
ATOM 2023 C CA . MET A 1 254 ? 5.702 6.825 -15.162 1.00 93.56 254 MET A CA 1
ATOM 2024 C C . MET A 1 254 ? 5.024 8.020 -14.486 1.00 93.56 254 MET A C 1
ATOM 2026 O O . MET A 1 254 ? 5.602 8.608 -13.570 1.00 93.56 254 MET A O 1
ATOM 2030 N N . GLN A 1 255 ? 3.809 8.338 -14.936 1.00 84.44 255 GLN A N 1
ATOM 2031 C CA . GLN A 1 255 ? 2.944 9.407 -14.424 1.00 84.44 255 GLN A CA 1
ATOM 2032 C C . GLN A 1 255 ? 1.679 8.829 -13.791 1.00 84.44 255 GLN A C 1
ATOM 2034 O O . GLN A 1 255 ? 1.128 7.846 -14.352 1.00 84.44 255 GLN A O 1
#

Secondary structure (DSSP, 8-state):
-HHHHTTT-TTHHHHHHHHHHHHHHHHHHHHHHHHHHHHHHEEEEETTEEEEEHHHHHTS-HHHHHHHHHHHHHHHHSS-TT--HHHHHHHHHHTT-SS-EEEEEGGGEEEEE-SSEEEEESS------PPP-EEEE-SSEEEEETTTTEEEEEEEESS--SS--TTEEEEEGGG--S-EEEE---TT-EE-BTTSSS-EEHHHHHHHTT--HHHHTT--EEEETTEEEEETTTEEBGGG---TT-S-EEEEEE-

Radius of gyration: 26.64 Å; chains: 1; bounding box: 54×32×86 Å

Sequence (255 aa):
MIPQLKIYNLNIKEIILQTILLLTEDNLYLENQAAEAFNKVVSRQDSQTVEMELGKLRSLEPTIQRFVIRQAVEQVKGDLTQISFGHIYDVLNKLEDGGRWELHLPDGIYALGDKNSLKVTRQKQVIKAIKPFRYVLPLPGEIKIAELGKTIRGTFVETIEKNQGEGVAFIDYATLGKELIVRNKQPGDRFSPLGVRGSKKLQDYFVDAKIPLAERETVPIVESAGKIVWVAGHRVDERAKVQPGTKRIVRLEMQ

InterPro domains:
  IPR012796 Lysidine-tRNA(Ile) synthetase, C-terminal [PF11734] (180-249)
  IPR012796 Lysidine-tRNA(Ile) synthetase, C-terminal [SM00977] (180-252)
  IPR012796 Lysidine-tRNA(Ile) synthetase, C-terminal [TIGR02433] (180-225)

Organism: NCBI:txid1802583

pLDDT: mean 87.73, std 10.22, range [47.41, 97.31]